Protein AF-0000000084998860 (afdb_homodimer)

InterPro domains:
  IPR021734 Protein of unknown function DUF3303 [PF11746] (2-97)

pLDDT: mean 96.37, std 2.91, range [79.62, 98.88]

Radius of gyration: 17.63 Å; Cα contacts (8 Å, |Δi|>4): 343; chains: 2; bounding box: 34×49×41 Å

Organism: Prochlorococcus marinus (strain NATL2A) (NCBI:txid59920)

Structure (mmCIF, N/CA/C/O backbone):
data_AF-0000000084998860-model_v1
#
loop_
_entity.id
_entity.type
_entity.pdbx_description
1 polymer 'Protein family PM-2'
#
loop_
_atom_site.group_PDB
_atom_site.id
_atom_site.type_symbol
_atom_site.label_atom_id
_atom_site.label_alt_id
_atom_site.label_comp_id
_atom_site.label_asym_id
_atom_site.label_entity_id
_atom_site.label_seq_id
_atom_site.pdbx_PDB_ins_code
_atom_site.Cartn_x
_atom_site.Cartn_y
_atom_site.Cartn_z
_atom_site.occupancy
_atom_site.B_iso_or_equiv
_atom_site.auth_seq_id
_atom_site.auth_comp_id
_atom_site.auth_asym_id
_atom_site.auth_atom_id
_atom_site.pdbx_PDB_model_num
ATOM 1 N N . MET A 1 1 ? 17.75 3.678 -4.578 1 97.31 1 MET A N 1
ATOM 2 C CA . MET A 1 1 ? 16.656 3.201 -5.418 1 97.31 1 MET A CA 1
ATOM 3 C C . MET A 1 1 ? 15.398 4.039 -5.199 1 97.31 1 MET A C 1
ATOM 5 O O . MET A 1 1 ? 15.234 4.652 -4.145 1 97.31 1 MET A O 1
ATOM 9 N N . GLN A 1 2 ? 14.617 4.094 -6.234 1 98.38 2 GLN A N 1
ATOM 10 C CA . GLN A 1 2 ? 13.375 4.863 -6.246 1 98.38 2 GLN A CA 1
ATOM 11 C C . GLN A 1 2 ? 12.234 4.066 -5.617 1 98.38 2 GLN A C 1
ATOM 13 O O . GLN A 1 2 ? 12.109 2.861 -5.84 1 98.38 2 GLN A O 1
ATOM 18 N N . LEU A 1 3 ? 11.438 4.742 -4.727 1 98.88 3 LEU A N 1
ATOM 19 C CA . LEU A 1 3 ? 10.219 4.145 -4.195 1 98.88 3 LEU A CA 1
ATOM 20 C C . LEU A 1 3 ? 9.102 4.156 -5.238 1 98.88 3 LEU A C 1
ATOM 22 O O . LEU A 1 3 ? 8.914 5.152 -5.938 1 98.88 3 LEU A O 1
ATOM 26 N N . TYR A 1 4 ? 8.25 3.047 -5.324 1 98.88 4 TYR A N 1
ATOM 27 C CA . TYR A 1 4 ? 7.105 2.953 -6.227 1 98.88 4 TYR A CA 1
ATOM 28 C C . TYR A 1 4 ? 5.871 2.436 -5.492 1 98.88 4 TYR A C 1
ATOM 30 O O . TYR A 1 4 ? 5.984 1.593 -4.598 1 98.88 4 TYR A O 1
ATOM 38 N N . ILE A 1 5 ? 4.762 2.982 -5.871 1 98.88 5 ILE A N 1
ATOM 39 C CA . ILE A 1 5 ? 3.479 2.316 -5.668 1 98.88 5 ILE A CA 1
ATOM 40 C C . ILE A 1 5 ? 3.105 1.522 -6.918 1 98.88 5 ILE A C 1
ATOM 42 O O . ILE A 1 5 ? 2.957 2.092 -8 1 98.88 5 ILE A O 1
ATOM 46 N N . VAL A 1 6 ? 2.988 0.259 -6.77 1 98.62 6 VAL A N 1
ATOM 47 C CA . VAL A 1 6 ? 2.58 -0.602 -7.879 1 98.62 6 VAL A CA 1
ATOM 48 C C . VAL A 1 6 ? 1.164 -1.12 -7.633 1 98.62 6 VAL A C 1
ATOM 50 O O . VAL A 1 6 ? 0.902 -1.777 -6.625 1 98.62 6 VAL A O 1
ATOM 53 N N . THR A 1 7 ? 0.29 -0.814 -8.555 1 98.5 7 THR A N 1
ATOM 54 C CA . THR A 1 7 ? -1.06 -1.366 -8.523 1 98.5 7 THR A CA 1
ATOM 55 C C . THR A 1 7 ? -1.275 -2.34 -9.672 1 98.5 7 THR A C 1
ATOM 57 O O . THR A 1 7 ? -0.688 -2.18 -10.75 1 98.5 7 THR A O 1
ATOM 60 N N . TRP A 1 8 ? -2.07 -3.277 -9.398 1 98.38 8 TRP A N 1
ATOM 61 C CA . TRP A 1 8 ? -2.352 -4.266 -10.43 1 98.38 8 TRP A CA 1
ATOM 62 C C . TRP A 1 8 ? -3.822 -4.668 -10.414 1 98.38 8 TRP A C 1
ATOM 64 O O . TRP A 1 8 ? -4.512 -4.484 -9.414 1 98.38 8 TRP A O 1
ATOM 74 N N . LYS A 1 9 ? -4.254 -5.219 -11.539 1 98.25 9 LYS A N 1
ATOM 75 C CA . LYS A 1 9 ? -5.637 -5.664 -11.703 1 98.25 9 LYS A CA 1
ATOM 76 C C . LYS A 1 9 ? -5.734 -6.809 -12.703 1 98.25 9 LYS A C 1
ATOM 78 O O . LYS A 1 9 ? -5.078 -6.785 -13.75 1 98.25 9 LYS A O 1
ATOM 83 N N . PHE A 1 10 ? -6.586 -7.762 -12.352 1 97.88 10 PHE A N 1
ATOM 84 C CA . PHE A 1 10 ? -6.988 -8.766 -13.328 1 97.88 10 PHE A CA 1
ATOM 85 C C . PHE A 1 10 ? -8.055 -8.211 -14.266 1 97.88 10 PHE A C 1
ATOM 87 O O . PHE A 1 10 ? -8.93 -7.461 -13.844 1 97.88 10 PHE A O 1
ATOM 94 N N . GLU A 1 11 ? -7.98 -8.641 -15.461 1 94.25 11 GLU A N 1
ATOM 95 C CA . GLU A 1 11 ? -8.969 -8.203 -16.438 1 94.25 11 GLU A CA 1
ATOM 96 C C . GLU A 1 11 ? -10.328 -8.844 -16.172 1 94.25 11 GLU A C 1
ATOM 98 O O . GLU A 1 11 ? -11.367 -8.273 -16.516 1 94.25 11 GLU A O 1
ATOM 103 N N . SER A 1 12 ? -10.297 -10.07 -15.633 1 94.44 12 SER A N 1
ATOM 104 C CA . SER A 1 12 ? -11.523 -10.781 -15.305 1 94.44 12 SER A CA 1
ATOM 105 C C . SER A 1 12 ? -11.328 -11.711 -14.109 1 94.44 12 SER A C 1
ATOM 107 O O . SER A 1 12 ? -10.188 -12 -13.727 1 94.44 12 SER A O 1
ATOM 109 N N . SER A 1 13 ? -12.5 -12.141 -13.531 1 95.12 13 SER A N 1
ATOM 110 C CA . SER A 1 13 ? -12.422 -13.117 -12.453 1 95.12 13 SER A CA 1
ATOM 111 C C . SER A 1 13 ? -11.883 -14.453 -12.961 1 95.12 13 SER A C 1
ATOM 113 O O . SER A 1 13 ? -11.234 -15.188 -12.211 1 95.12 13 SER A O 1
ATOM 115 N N . GLU A 1 14 ? -12.133 -14.781 -14.188 1 95.5 14 GLU A N 1
ATOM 116 C CA . GLU A 1 14 ? -11.594 -15.992 -14.797 1 95.5 14 GLU A CA 1
ATOM 117 C C . GLU A 1 14 ? -10.07 -15.953 -14.844 1 95.5 14 GLU A C 1
ATOM 119 O O . GLU A 1 14 ? -9.406 -16.953 -14.555 1 95.5 14 GLU A O 1
ATOM 124 N N . ASP A 1 15 ? -9.477 -14.812 -15.195 1 95.75 15 ASP A N 1
ATOM 125 C CA . ASP A 1 15 ? -8.031 -14.641 -15.211 1 95.75 15 ASP A CA 1
ATOM 126 C C . ASP A 1 15 ? -7.441 -14.844 -13.812 1 95.75 15 ASP A C 1
ATOM 128 O O . ASP A 1 15 ? -6.406 -15.492 -13.656 1 95.75 15 ASP A O 1
ATOM 132 N N . GLN A 1 16 ? -8.141 -14.273 -12.805 1 96.12 16 GLN A N 1
ATOM 133 C CA . GLN A 1 16 ? -7.699 -14.422 -11.422 1 96.12 16 GLN A CA 1
ATOM 134 C C . GLN A 1 16 ? -7.699 -15.891 -11.008 1 96.12 16 GLN A C 1
ATOM 136 O O . GLN A 1 16 ? -6.734 -16.375 -10.414 1 96.12 16 GLN A O 1
ATOM 141 N N . ASN A 1 17 ? -8.758 -16.594 -11.383 1 96 17 ASN A N 1
ATOM 142 C CA . ASN A 1 17 ? -8.859 -18 -11.047 1 96 17 ASN A CA 1
ATOM 143 C C . ASN A 1 17 ? -7.793 -18.828 -11.75 1 96 17 ASN A C 1
ATOM 145 O O . ASN A 1 17 ? -7.211 -19.734 -11.156 1 96 17 ASN A O 1
ATOM 149 N N . TYR A 1 18 ? -7.609 -18.5 -12.914 1 95.75 18 TYR A N 1
ATOM 150 C CA . TYR A 1 18 ? -6.637 -19.219 -13.734 1 95.75 18 TYR A CA 1
ATOM 151 C C . TYR A 1 18 ? -5.227 -19.047 -13.18 1 95.75 18 TYR A C 1
ATOM 153 O O . TYR A 1 18 ? -4.402 -19.969 -13.273 1 95.75 18 TYR A O 1
ATOM 161 N N . SER A 1 19 ? -4.879 -17.953 -12.602 1 96.69 19 SER A N 1
ATOM 162 C CA . SER A 1 19 ? -3.549 -17.609 -12.109 1 96.69 19 SER A CA 1
ATOM 163 C C . SER A 1 19 ? -3.291 -18.234 -10.742 1 96.69 19 SER A C 1
ATOM 165 O O . SER A 1 19 ? -2.148 -18.281 -10.273 1 96.69 19 SER A O 1
ATOM 167 N N . SER A 1 20 ? -4.32 -18.719 -10.055 1 97.12 20 SER A N 1
ATOM 168 C CA . SER A 1 20 ? -4.289 -19.062 -8.633 1 97.12 20 SER A CA 1
ATOM 169 C C . SER A 1 20 ? -3.203 -20.094 -8.336 1 97.12 20 SER A C 1
ATOM 171 O O . SER A 1 20 ? -2.414 -19.922 -7.402 1 97.12 20 SER A O 1
ATOM 173 N N . GLU A 1 21 ? -3.141 -21.172 -9.086 1 96.38 21 GLU A N 1
ATOM 174 C CA . GLU A 1 21 ? -2.158 -22.219 -8.852 1 96.38 21 GLU A CA 1
ATOM 175 C C . GLU A 1 21 ? -0.737 -21.703 -9.062 1 96.38 21 GLU A C 1
ATOM 177 O O . GLU A 1 21 ? 0.164 -22.016 -8.281 1 96.38 21 GLU A O 1
ATOM 182 N N . ALA A 1 22 ? -0.535 -20.984 -10.125 1 96.31 22 ALA A N 1
ATOM 183 C CA . ALA A 1 22 ? 0.775 -20.406 -10.406 1 96.31 22 ALA A CA 1
ATOM 184 C C . ALA A 1 22 ? 1.213 -19.453 -9.289 1 96.31 22 ALA A C 1
ATOM 186 O O . ALA A 1 22 ? 2.395 -19.406 -8.938 1 96.31 22 ALA A O 1
ATOM 187 N N . PHE A 1 23 ? 0.272 -18.688 -8.758 1 97.44 23 PHE A N 1
ATOM 188 C CA . PHE A 1 23 ? 0.572 -17.766 -7.676 1 97.44 23 PHE A CA 1
ATOM 189 C C . PHE A 1 23 ? 1.001 -18.516 -6.422 1 97.44 23 PHE A C 1
ATOM 191 O O . PHE A 1 23 ? 1.995 -18.156 -5.789 1 97.44 23 PHE A O 1
ATOM 198 N N . VAL A 1 24 ? 0.265 -19.562 -6.066 1 97.62 24 VAL A N 1
ATOM 199 C CA . VAL A 1 24 ? 0.603 -20.375 -4.898 1 97.62 24 VAL A CA 1
ATOM 200 C C . VAL A 1 24 ? 1.997 -20.969 -5.066 1 97.62 24 VAL A C 1
ATOM 202 O O . VAL A 1 24 ? 2.824 -20.906 -4.156 1 97.62 24 VAL A O 1
ATOM 205 N N . ASP A 1 25 ? 2.307 -21.531 -6.254 1 96.56 25 ASP A N 1
ATOM 206 C CA . ASP A 1 25 ? 3.621 -22.094 -6.547 1 96.56 25 ASP A CA 1
ATOM 207 C C . ASP A 1 25 ? 4.715 -21.031 -6.414 1 96.56 25 ASP A C 1
ATOM 209 O O . ASP A 1 25 ? 5.785 -21.297 -5.867 1 96.56 25 ASP A O 1
ATOM 213 N N . TYR A 1 26 ? 4.477 -19.844 -6.938 1 96.25 26 TYR A N 1
ATOM 214 C CA . TYR A 1 26 ? 5.406 -18.719 -6.875 1 96.25 26 TYR A CA 1
ATOM 215 C C . TYR A 1 26 ? 5.734 -18.375 -5.43 1 96.25 26 TYR A C 1
ATOM 217 O O . TYR A 1 26 ? 6.906 -18.25 -5.066 1 96.25 26 TYR A O 1
ATOM 225 N N . VAL A 1 27 ? 4.711 -18.234 -4.582 1 96.88 27 VAL A N 1
ATOM 226 C CA . VAL A 1 27 ? 4.898 -17.859 -3.186 1 96.88 27 VAL A CA 1
ATOM 227 C C . VAL A 1 27 ? 5.621 -18.969 -2.432 1 96.88 27 VAL A C 1
ATOM 229 O O . VAL A 1 27 ? 6.586 -18.703 -1.706 1 96.88 27 VAL A O 1
ATOM 232 N N . GLU A 1 28 ? 5.289 -20.156 -2.654 1 95.81 28 GLU A N 1
ATOM 233 C CA . GLU A 1 28 ? 5.824 -21.281 -1.897 1 95.81 28 GLU A CA 1
ATOM 234 C C . GLU A 1 28 ? 7.238 -21.625 -2.35 1 95.81 28 GLU A C 1
ATOM 236 O O . GLU A 1 28 ? 8 -22.234 -1.604 1 95.81 28 GLU A O 1
ATOM 241 N N . SER A 1 29 ? 7.578 -21.25 -3.52 1 95.31 29 SER A N 1
ATOM 242 C CA . SER A 1 29 ? 8.93 -21.484 -4.023 1 95.31 29 SER A CA 1
ATOM 243 C C . SER A 1 29 ? 9.891 -20.406 -3.551 1 95.31 29 SER A C 1
ATOM 245 O O . SER A 1 29 ? 11.055 -20.391 -3.949 1 95.31 29 SER A O 1
ATOM 247 N N . GLY A 1 30 ? 9.391 -19.406 -2.711 1 94.56 30 GLY A N 1
ATOM 248 C CA . GLY A 1 30 ? 10.242 -18.391 -2.131 1 94.56 30 GLY A CA 1
ATOM 249 C C . GLY A 1 30 ? 10.258 -17.094 -2.928 1 94.56 30 GLY A C 1
ATOM 250 O O . GLY A 1 30 ? 11.156 -16.266 -2.762 1 94.56 30 GLY A O 1
ATOM 251 N N . LYS A 1 31 ? 9.312 -16.938 -3.893 1 94.12 31 LYS A N 1
ATOM 252 C CA . LYS A 1 31 ? 9.172 -15.727 -4.695 1 94.12 31 LYS A CA 1
ATOM 253 C C . LYS A 1 31 ? 10.469 -15.414 -5.449 1 94.12 31 LYS A C 1
ATOM 255 O O . LYS A 1 31 ? 10.969 -14.297 -5.391 1 94.12 31 LYS A O 1
ATOM 260 N N . SER A 1 32 ? 10.961 -16.344 -6.066 1 90.19 32 SER A N 1
ATOM 261 C CA . SER A 1 32 ? 12.273 -16.281 -6.691 1 90.19 32 SER A CA 1
ATOM 262 C C . SER A 1 32 ? 12.359 -15.148 -7.703 1 90.19 32 SER A C 1
ATOM 264 O O . SER A 1 32 ? 13.422 -14.547 -7.887 1 90.19 32 SER A O 1
ATOM 266 N N . GLU A 1 33 ? 11.266 -14.789 -8.352 1 86.12 33 GLU A N 1
ATOM 267 C CA . GLU A 1 33 ? 11.219 -13.719 -9.344 1 86.12 33 GLU A CA 1
ATOM 268 C C . GLU A 1 33 ? 11.562 -12.375 -8.719 1 86.12 33 GLU A C 1
ATOM 270 O O . GLU A 1 33 ? 11.977 -11.445 -9.414 1 86.12 33 GLU A O 1
ATOM 275 N N . ASP A 1 34 ? 11.375 -12.25 -7.391 1 90.56 34 ASP A N 1
ATOM 276 C CA . ASP A 1 34 ? 11.625 -11 -6.684 1 90.56 34 ASP A CA 1
ATOM 277 C C . ASP A 1 34 ? 13.094 -10.867 -6.301 1 90.56 34 ASP A C 1
ATOM 279 O O . ASP A 1 34 ? 13.547 -9.797 -5.902 1 90.56 34 ASP A O 1
ATOM 283 N N . LEU A 1 35 ? 13.742 -12.055 -6.422 1 93.69 35 LEU A N 1
ATOM 284 C CA . LEU A 1 35 ? 15.148 -12.047 -6.023 1 93.69 35 LEU A CA 1
ATOM 285 C C . LEU A 1 35 ? 16.031 -11.539 -7.156 1 93.69 35 LEU A C 1
ATOM 287 O O . LEU A 1 35 ? 16.766 -12.312 -7.777 1 93.69 35 LEU A O 1
ATOM 291 N N . ILE A 1 36 ? 15.977 -10.305 -7.5 1 95.62 36 ILE A N 1
ATOM 292 C CA . ILE A 1 36 ? 16.734 -9.656 -8.57 1 95.62 36 ILE A CA 1
ATOM 293 C C . ILE A 1 36 ? 17.391 -8.391 -8.031 1 95.62 36 ILE A C 1
ATOM 295 O O . ILE A 1 36 ? 16.812 -7.668 -7.223 1 95.62 36 ILE A O 1
ATOM 299 N N . ASP A 1 37 ? 18.594 -8.172 -8.492 1 97.44 37 ASP A N 1
ATOM 300 C CA . ASP A 1 37 ? 19.297 -6.961 -8.102 1 97.44 37 ASP A CA 1
ATOM 301 C C . ASP A 1 37 ? 18.531 -5.711 -8.531 1 97.44 37 ASP A C 1
ATOM 303 O O . ASP A 1 37 ? 18.016 -5.648 -9.641 1 97.44 37 ASP A O 1
ATOM 307 N N . GLY A 1 38 ? 18.453 -4.801 -7.543 1 98.12 38 GLY A N 1
ATOM 308 C CA . GLY A 1 38 ? 17.812 -3.537 -7.871 1 98.12 38 GLY A CA 1
ATOM 309 C C . GLY A 1 38 ? 16.328 -3.523 -7.551 1 98.12 38 GLY A C 1
ATOM 310 O O . GLY A 1 38 ? 15.609 -2.602 -7.945 1 98.12 38 GLY A O 1
ATOM 311 N N . TYR A 1 39 ? 15.844 -4.508 -6.855 1 98.44 39 TYR A N 1
ATOM 312 C CA . TYR A 1 39 ? 14.438 -4.574 -6.457 1 98.44 39 TYR A CA 1
ATOM 313 C C . TYR A 1 39 ? 14.305 -5 -5 1 98.44 39 TYR A C 1
ATOM 315 O O . TYR A 1 39 ? 15.023 -5.883 -4.535 1 98.44 39 TYR A O 1
ATOM 323 N N . GLU A 1 40 ? 13.422 -4.375 -4.258 1 98.25 40 GLU A N 1
ATOM 324 C CA . GLU A 1 40 ? 13.094 -4.703 -2.873 1 98.25 40 GLU A CA 1
ATOM 325 C C . GLU A 1 40 ? 11.609 -4.469 -2.592 1 98.25 40 GLU A C 1
ATOM 327 O O . GLU A 1 40 ? 11.125 -3.336 -2.68 1 98.25 40 GLU A O 1
ATOM 332 N N . ARG A 1 41 ? 10.891 -5.508 -2.277 1 98.19 41 ARG A N 1
ATOM 333 C CA . ARG A 1 41 ? 9.492 -5.348 -1.881 1 98.19 41 ARG A CA 1
ATOM 334 C C . ARG A 1 41 ? 9.383 -4.957 -0.412 1 98.19 41 ARG A C 1
ATOM 336 O O . ARG A 1 41 ? 9.977 -5.598 0.455 1 98.19 41 ARG A O 1
ATOM 343 N N . ILE A 1 42 ? 8.641 -3.988 -0.136 1 98.25 42 ILE A N 1
ATOM 344 C CA . ILE A 1 42 ? 8.43 -3.508 1.226 1 98.25 42 ILE A CA 1
ATOM 345 C C . ILE A 1 42 ? 7.133 -4.094 1.785 1 98.25 42 ILE A C 1
ATOM 347 O O . ILE A 1 42 ? 7.113 -4.609 2.904 1 98.25 42 ILE A O 1
ATOM 351 N N . THR A 1 43 ? 6.051 -4.051 1.017 1 98.44 43 THR A N 1
ATOM 352 C CA . THR A 1 43 ? 4.754 -4.582 1.422 1 98.44 43 THR A CA 1
ATOM 353 C C . THR A 1 43 ? 3.945 -5.027 0.206 1 98.44 43 THR A C 1
ATOM 355 O O . THR A 1 43 ? 4.223 -4.602 -0.918 1 98.44 43 THR A O 1
ATOM 358 N N . TRP A 1 44 ? 3.154 -5.996 0.426 1 98.56 44 TRP A N 1
ATOM 359 C CA . TRP A 1 44 ? 2.221 -6.496 -0.579 1 98.56 44 TRP A CA 1
ATOM 360 C C . TRP A 1 44 ? 0.853 -6.77 0.038 1 98.56 44 TRP A C 1
ATOM 362 O O . TRP A 1 44 ? 0.717 -7.645 0.898 1 98.56 44 TRP A O 1
ATOM 372 N N . ALA A 1 45 ? -0.17 -5.996 -0.406 1 98.88 45 ALA A N 1
ATOM 373 C CA . ALA A 1 45 ? -1.542 -6.164 0.067 1 98.88 45 ALA A CA 1
ATOM 374 C C . ALA A 1 45 ? -2.469 -6.578 -1.071 1 98.88 45 ALA A C 1
ATOM 376 O O . ALA A 1 45 ? -2.414 -6.012 -2.164 1 98.88 45 ALA A O 1
ATOM 377 N N . HIS A 1 46 ? -3.352 -7.555 -0.873 1 98.81 46 HIS A N 1
ATOM 378 C CA . HIS A 1 46 ? -4.23 -8.141 -1.879 1 98.81 46 HIS A CA 1
ATOM 379 C C . HIS A 1 46 ? -5.691 -7.812 -1.597 1 98.81 46 HIS A C 1
ATOM 381 O O . HIS A 1 46 ? -6.129 -7.848 -0.444 1 98.81 46 HIS A O 1
ATOM 387 N N . THR A 1 47 ? -6.398 -7.555 -2.619 1 98.62 47 THR A N 1
ATOM 388 C CA . THR A 1 47 ? -7.848 -7.391 -2.566 1 98.62 47 THR A CA 1
ATOM 389 C C . THR A 1 47 ? -8.531 -8.32 -3.561 1 98.62 47 THR A C 1
ATOM 391 O O . THR A 1 47 ? -9.039 -7.871 -4.59 1 98.62 47 THR A O 1
ATOM 394 N N . PRO A 1 48 ? -8.656 -9.562 -3.205 1 97.06 48 PRO A N 1
ATOM 395 C CA . PRO A 1 48 ? -9.18 -10.547 -4.156 1 97.06 48 PRO A CA 1
ATOM 396 C C . PRO A 1 48 ? -10.633 -10.289 -4.539 1 97.06 48 PRO A C 1
ATOM 398 O O . PRO A 1 48 ? -11.086 -10.727 -5.598 1 97.06 48 PRO A O 1
ATOM 401 N N . GLN A 1 49 ? -11.383 -9.594 -3.771 1 96.06 49 GLN A N 1
ATOM 402 C CA . GLN A 1 49 ? -12.797 -9.328 -4.031 1 96.06 49 GLN A CA 1
ATOM 403 C C . GLN A 1 49 ? -12.977 -8.508 -5.305 1 96.06 49 GLN A C 1
ATOM 405 O O . GLN A 1 49 ? -14.055 -8.508 -5.902 1 96.06 49 GLN A O 1
ATOM 410 N N . ASP A 1 50 ? -11.922 -7.809 -5.746 1 97.31 50 ASP A N 1
ATOM 411 C CA . ASP A 1 50 ? -12.031 -7.07 -7 1 97.31 50 ASP A CA 1
ATOM 412 C C . ASP A 1 50 ? -10.836 -7.352 -7.91 1 97.31 50 ASP A C 1
ATOM 4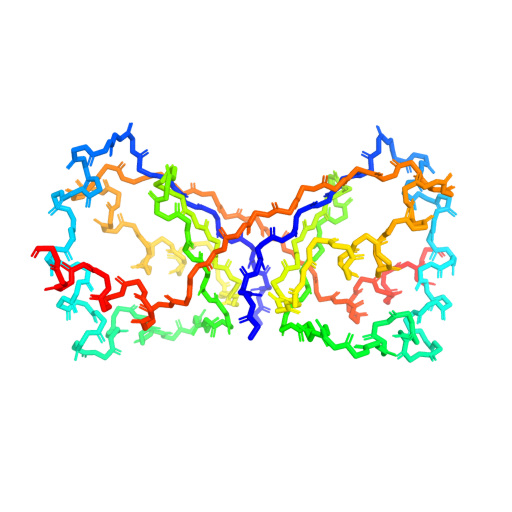14 O O . ASP A 1 50 ? -10.586 -6.609 -8.859 1 97.31 50 ASP A O 1
ATOM 418 N N . GLY A 1 51 ? -10.094 -8.328 -7.547 1 97.5 51 GLY A N 1
ATOM 419 C CA . GLY A 1 51 ? -8.992 -8.766 -8.391 1 97.5 51 GLY A CA 1
ATOM 420 C C . GLY A 1 51 ? -7.863 -7.758 -8.469 1 97.5 51 GLY A C 1
ATOM 421 O O . GLY A 1 51 ? -7.234 -7.605 -9.516 1 97.5 51 GLY A O 1
ATOM 422 N N . THR A 1 52 ? -7.668 -7.004 -7.391 1 98.25 52 THR A N 1
ATOM 423 C CA . THR A 1 52 ? -6.645 -5.965 -7.41 1 98.25 52 THR A CA 1
ATOM 424 C C . THR A 1 52 ? -5.68 -6.133 -6.238 1 98.25 52 THR A C 1
ATOM 426 O O . THR A 1 52 ? -5.797 -7.086 -5.465 1 98.25 52 THR A O 1
ATOM 429 N N . GLY A 1 53 ? -4.703 -5.242 -6.09 1 98.56 53 GLY A N 1
ATOM 430 C CA . GLY A 1 53 ? -3.768 -5.145 -4.98 1 98.56 53 GLY A CA 1
ATOM 431 C C . GLY A 1 53 ? -2.756 -4.027 -5.152 1 98.56 53 GLY A C 1
ATOM 432 O O . GLY A 1 53 ? -2.777 -3.311 -6.156 1 98.56 53 GLY A O 1
ATOM 433 N N . VAL A 1 54 ? -1.972 -3.914 -4.16 1 98.88 54 VAL A N 1
ATOM 434 C CA . VAL A 1 54 ? -0.95 -2.871 -4.152 1 98.88 54 VAL A CA 1
ATOM 435 C C . VAL A 1 54 ? 0.364 -3.439 -3.621 1 98.88 54 VAL A C 1
ATOM 437 O O . VAL A 1 54 ? 0.368 -4.219 -2.666 1 98.88 54 VAL A O 1
ATOM 440 N N . ILE A 1 55 ? 1.436 -3.084 -4.238 1 98.69 55 ILE A N 1
ATOM 441 C CA . ILE A 1 55 ? 2.803 -3.33 -3.795 1 98.69 55 ILE A CA 1
ATOM 442 C C . ILE A 1 55 ? 3.523 -2 -3.584 1 98.69 55 ILE A C 1
ATOM 444 O O . ILE A 1 55 ? 3.42 -1.091 -4.41 1 98.69 55 ILE A O 1
ATOM 448 N N . ILE A 1 56 ? 4.121 -1.864 -2.463 1 98.88 56 ILE A N 1
ATOM 449 C CA . ILE A 1 56 ? 5.109 -0.812 -2.264 1 98.88 56 ILE A CA 1
ATOM 450 C C . ILE A 1 56 ? 6.516 -1.401 -2.355 1 98.88 56 ILE A C 1
ATOM 452 O O . ILE A 1 56 ? 6.828 -2.387 -1.683 1 98.88 56 ILE A O 1
ATOM 456 N N . CYS A 1 57 ? 7.332 -0.821 -3.195 1 98.75 57 CYS A N 1
ATOM 457 C CA . CYS A 1 57 ? 8.656 -1.397 -3.416 1 98.75 57 CYS A CA 1
ATOM 458 C C . CYS A 1 57 ? 9.664 -0.322 -3.811 1 98.75 57 CYS A C 1
ATOM 460 O O . CYS A 1 57 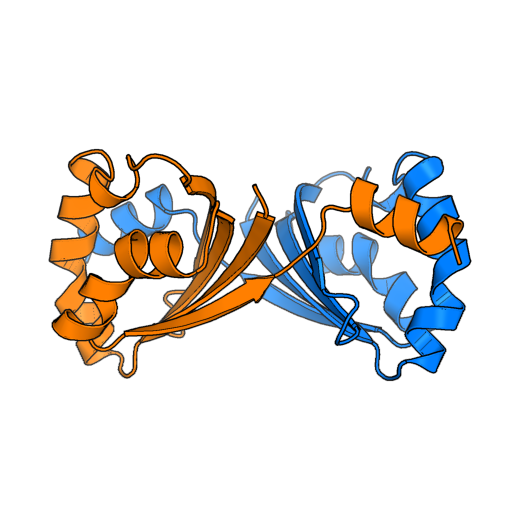? 9.281 0.822 -4.07 1 98.75 57 CYS A O 1
ATOM 462 N N . ARG A 1 58 ? 10.875 -0.751 -3.736 1 98.75 58 ARG A N 1
ATOM 463 C CA . ARG A 1 58 ? 11.953 0.036 -4.328 1 98.75 58 ARG A CA 1
ATOM 464 C C . ARG A 1 58 ? 12.5 -0.641 -5.582 1 98.75 58 ARG A C 1
ATOM 466 O O . ARG A 1 58 ? 12.609 -1.867 -5.633 1 98.75 58 ARG A O 1
ATOM 473 N N . ALA A 1 59 ? 12.789 0.156 -6.594 1 98.69 59 ALA A N 1
ATOM 474 C CA . ALA A 1 59 ? 13.383 -0.347 -7.828 1 98.69 59 ALA A CA 1
ATOM 475 C C . ALA A 1 59 ? 14.383 0.653 -8.406 1 98.69 59 ALA A C 1
ATOM 477 O O . ALA A 1 59 ? 14.195 1.866 -8.281 1 98.69 59 ALA A O 1
ATOM 478 N N . SER A 1 60 ? 15.391 0.121 -9.062 1 98.5 60 SER A N 1
ATOM 479 C CA . SER A 1 60 ? 16.438 0.96 -9.648 1 98.5 60 SER A CA 1
ATOM 480 C C . SER A 1 60 ? 15.977 1.584 -10.961 1 98.5 60 SER A C 1
ATOM 482 O O . SER A 1 60 ? 16.594 2.527 -11.453 1 98.5 60 SER A O 1
ATOM 484 N N . SER A 1 61 ? 14.93 0.973 -11.57 1 97.25 61 SER A N 1
ATOM 485 C CA . SER A 1 61 ? 14.406 1.462 -12.836 1 97.25 61 SER A CA 1
ATOM 486 C C . SER A 1 61 ? 13.07 0.806 -13.18 1 97.25 61 SER A C 1
ATOM 488 O O . SER A 1 61 ? 12.695 -0.198 -12.57 1 97.25 61 SER A O 1
ATOM 490 N N . ALA A 1 62 ? 12.406 1.378 -14.18 1 95.38 62 ALA A N 1
ATOM 491 C CA . ALA A 1 62 ? 11.172 0.789 -14.695 1 95.38 62 ALA A CA 1
ATOM 492 C C . ALA A 1 62 ? 11.438 -0.572 -15.328 1 95.38 62 ALA A C 1
ATOM 494 O O . ALA A 1 62 ? 10.586 -1.464 -15.281 1 95.38 62 ALA A O 1
ATOM 495 N N . SER A 1 63 ? 12.617 -0.667 -15.906 1 96.38 63 SER A N 1
ATOM 496 C CA . SER A 1 63 ? 12.969 -1.934 -16.547 1 96.38 63 SER A CA 1
ATOM 497 C C . SER A 1 63 ? 13.023 -3.068 -15.531 1 96.38 63 SER A C 1
ATOM 499 O O . SER A 1 63 ? 12.633 -4.199 -15.828 1 96.38 63 SER A O 1
ATOM 501 N N . ILE A 1 64 ? 13.5 -2.783 -14.305 1 97.56 64 ILE A N 1
ATOM 502 C CA . ILE A 1 64 ? 13.578 -3.779 -13.242 1 97.56 64 ILE A CA 1
ATOM 503 C C . ILE A 1 64 ? 12.172 -4.184 -12.812 1 97.56 64 ILE A C 1
ATOM 505 O O . ILE A 1 64 ? 11.898 -5.363 -12.578 1 97.56 64 ILE A O 1
ATOM 509 N N . LEU A 1 65 ? 11.203 -3.252 -12.789 1 97.31 65 LEU A N 1
ATOM 510 C CA . LEU A 1 65 ? 9.82 -3.557 -12.445 1 97.31 65 LEU A CA 1
ATOM 511 C C . LEU A 1 65 ? 9.188 -4.461 -13.5 1 97.31 65 LEU A C 1
ATOM 513 O O . LEU A 1 65 ? 8.469 -5.41 -13.164 1 97.31 65 LEU A O 1
ATOM 517 N N . PHE A 1 66 ? 9.477 -4.141 -14.75 1 95.56 66 PHE A N 1
ATOM 518 C CA . PHE A 1 66 ? 8.945 -4.973 -15.82 1 95.56 66 PHE A CA 1
ATOM 519 C C . PHE A 1 66 ? 9.492 -6.391 -15.727 1 95.56 66 PHE A C 1
ATOM 521 O O . PHE A 1 66 ? 8.773 -7.359 -15.992 1 95.56 66 PHE A O 1
ATOM 528 N N . LYS A 1 67 ? 10.727 -6.523 -15.375 1 95.5 67 LYS A N 1
ATOM 529 C CA . LYS A 1 67 ? 11.336 -7.84 -15.219 1 95.5 67 LYS A CA 1
ATOM 530 C C . LYS A 1 67 ? 10.664 -8.625 -14.094 1 95.5 67 LYS A C 1
ATOM 532 O O . LYS A 1 67 ? 10.484 -9.836 -14.195 1 95.5 67 LYS A O 1
ATOM 537 N N . VAL A 1 68 ? 10.336 -7.934 -13.062 1 95.88 68 VAL A N 1
ATOM 538 C CA . VAL A 1 68 ? 9.758 -8.578 -11.891 1 95.88 68 VAL A CA 1
ATOM 539 C C . VAL A 1 68 ? 8.297 -8.938 -12.156 1 95.88 68 VAL A C 1
ATOM 541 O O . VAL A 1 68 ? 7.863 -10.055 -11.867 1 95.88 68 VAL A O 1
ATOM 544 N N . PHE A 1 69 ? 7.469 -8.031 -12.805 1 95.44 69 PHE A N 1
ATOM 545 C CA . PHE A 1 69 ? 6.016 -8.18 -12.836 1 95.44 69 PHE A CA 1
ATOM 546 C C . PHE A 1 69 ? 5.539 -8.547 -14.234 1 95.44 69 PHE A C 1
ATOM 548 O O . PHE A 1 69 ? 4.418 -9.031 -14.406 1 95.44 69 PHE A O 1
ATOM 555 N N . GLY A 1 70 ? 6.34 -8.352 -15.289 1 93 70 GLY A N 1
ATOM 556 C CA . GLY A 1 70 ? 5.91 -8.391 -16.672 1 93 70 GLY A CA 1
ATOM 557 C C . GLY A 1 70 ? 5.344 -9.734 -17.094 1 93 70 GLY A C 1
ATOM 558 O O . GLY A 1 70 ? 4.355 -9.797 -17.828 1 93 70 GLY A O 1
ATOM 559 N N . SER A 1 71 ? 5.863 -10.789 -16.641 1 92.62 71 SER A N 1
ATOM 560 C CA . SER A 1 71 ? 5.453 -12.125 -17.078 1 92.62 71 SER A CA 1
ATOM 561 C C . SER A 1 71 ? 4.016 -12.422 -16.672 1 92.62 71 SER A C 1
ATOM 563 O O . SER A 1 71 ? 3.322 -13.195 -17.328 1 92.62 71 SER A O 1
ATOM 565 N N . TRP A 1 72 ? 3.557 -11.852 -15.586 1 94.5 72 TRP A N 1
ATOM 566 C CA . TRP A 1 72 ? 2.195 -12.07 -15.109 1 94.5 72 TRP A CA 1
ATOM 567 C C . TRP A 1 72 ? 1.179 -11.422 -16.047 1 94.5 72 TRP A C 1
ATOM 569 O O . TRP A 1 72 ? 0.036 -11.875 -16.141 1 94.5 72 TRP A O 1
ATOM 579 N N . ARG A 1 73 ? 1.584 -10.352 -16.75 1 91.81 73 ARG A N 1
ATOM 580 C CA . ARG A 1 73 ? 0.72 -9.719 -17.734 1 91.81 73 ARG A CA 1
ATOM 581 C C . ARG A 1 73 ? 0.464 -10.656 -18.906 1 91.81 73 ARG A C 1
ATOM 583 O O . ARG A 1 73 ? -0.686 -10.867 -19.297 1 91.81 73 ARG A O 1
ATOM 590 N N . ASP A 1 74 ? 1.532 -11.211 -19.422 1 90.38 74 ASP A N 1
ATOM 591 C CA . ASP A 1 74 ? 1.467 -12.055 -20.594 1 90.38 74 ASP A CA 1
ATOM 592 C C . ASP A 1 74 ? 0.69 -13.344 -20.312 1 90.38 74 ASP A C 1
ATOM 594 O O . ASP A 1 74 ? -0.071 -13.812 -21.156 1 90.38 74 ASP A O 1
ATOM 598 N N . LYS A 1 75 ? 0.773 -13.859 -19.188 1 92.94 75 LYS A N 1
ATOM 599 C CA . LYS A 1 75 ? 0.265 -15.188 -18.875 1 92.94 75 LYS A CA 1
ATOM 600 C C . LYS A 1 75 ? -1.14 -15.117 -18.297 1 92.94 75 LYS A C 1
ATOM 602 O O . LYS A 1 75 ? -1.955 -16.016 -18.5 1 92.94 75 LYS A O 1
ATOM 607 N N . PHE A 1 76 ? -1.443 -14.039 -17.578 1 95.19 76 PHE A N 1
ATOM 608 C CA . PHE A 1 76 ? -2.641 -14.125 -16.75 1 95.19 76 PHE A CA 1
ATOM 609 C C . PHE A 1 76 ? -3.529 -12.906 -16.969 1 95.19 76 PHE A C 1
ATOM 611 O O . PHE A 1 76 ? -4.473 -12.68 -16.203 1 95.19 76 PHE A O 1
ATOM 618 N N . GLY A 1 77 ? -3.258 -12.094 -17.844 1 92.19 77 GLY A N 1
ATOM 619 C CA . GLY A 1 77 ? -4.125 -10.969 -18.156 1 92.19 77 GLY A CA 1
ATOM 620 C C . GLY A 1 77 ? -4.145 -9.914 -17.062 1 92.19 77 GLY A C 1
ATOM 621 O O . GLY A 1 77 ? -5.203 -9.383 -16.734 1 92.19 77 GLY A O 1
ATOM 622 N N . MET A 1 78 ? -3.047 -9.672 -16.469 1 95.69 78 MET A N 1
ATOM 623 C CA . MET A 1 78 ? -2.922 -8.648 -15.438 1 95.69 78 MET A CA 1
ATOM 624 C C . MET A 1 78 ? -2.412 -7.336 -16.031 1 95.69 78 MET A C 1
ATOM 626 O O . MET A 1 78 ? -1.577 -7.34 -16.938 1 95.69 78 MET A O 1
ATOM 630 N N . THR A 1 79 ? -2.93 -6.258 -15.562 1 96.44 79 THR A N 1
ATOM 631 C CA . THR A 1 79 ? -2.389 -4.941 -15.875 1 96.44 79 THR A CA 1
ATOM 632 C C . THR A 1 79 ? -1.7 -4.332 -14.656 1 96.44 79 THR A C 1
ATOM 634 O O . THR A 1 79 ? -2.09 -4.598 -13.523 1 96.44 79 THR A O 1
ATOM 637 N N . TRP A 1 80 ? -0.702 -3.568 -14.969 1 96.19 80 TRP A N 1
ATOM 638 C CA . TRP A 1 80 ? 0.112 -2.955 -13.922 1 96.19 80 TRP A CA 1
ATOM 639 C C . TRP A 1 80 ? 0.212 -1.447 -14.125 1 96.19 80 TRP A C 1
ATOM 641 O O . TRP A 1 80 ? 0.269 -0.969 -15.266 1 96.19 80 TRP A O 1
ATOM 651 N N . GLU A 1 81 ? 0.225 -0.7 -13.039 1 97.12 81 GLU A N 1
ATOM 652 C CA . GLU A 1 81 ? 0.612 0.707 -12.992 1 97.12 81 GLU A CA 1
ATOM 653 C C . GLU A 1 81 ? 1.729 0.935 -11.977 1 97.12 81 GLU A C 1
ATOM 655 O O . GLU A 1 81 ? 1.626 0.506 -10.828 1 97.12 81 GLU A O 1
ATOM 660 N N . TYR A 1 82 ? 2.846 1.471 -12.438 1 97.88 82 TYR A N 1
ATOM 661 C CA . TYR A 1 82 ? 3.982 1.832 -11.602 1 97.88 82 TYR A CA 1
ATOM 662 C C . TYR A 1 82 ? 4.016 3.334 -11.344 1 97.88 82 TYR A C 1
ATOM 664 O O . TYR A 1 82 ? 4.223 4.125 -12.266 1 97.88 82 TYR A O 1
ATOM 672 N N . LYS A 1 83 ? 3.893 3.793 -10.211 1 98.31 83 LYS A N 1
ATOM 673 C CA . LYS A 1 83 ? 3.891 5.219 -9.906 1 98.31 83 LYS A CA 1
ATOM 674 C C . LYS A 1 83 ? 5.035 5.582 -8.969 1 98.31 83 LYS A C 1
ATOM 676 O O . LYS A 1 83 ? 5.102 5.09 -7.84 1 98.31 83 LYS A O 1
ATOM 681 N N . PRO A 1 84 ? 6.004 6.402 -9.414 1 98.62 84 PRO A N 1
ATOM 682 C CA . PRO A 1 84 ? 7.02 6.883 -8.477 1 98.62 84 PRO A CA 1
ATOM 683 C C . PRO A 1 84 ? 6.422 7.582 -7.262 1 98.62 84 PRO A C 1
ATOM 685 O O . PRO A 1 84 ? 5.434 8.312 -7.391 1 98.62 84 PRO A O 1
ATOM 688 N N . ALA A 1 85 ? 7.012 7.301 -6.117 1 98.81 85 ALA A N 1
ATOM 689 C CA . ALA A 1 85 ? 6.5 7.824 -4.852 1 98.81 85 ALA A CA 1
ATOM 690 C C . ALA A 1 85 ? 7.641 8.297 -3.953 1 98.81 85 ALA A C 1
ATOM 692 O O . ALA A 1 85 ? 8.812 8.102 -4.273 1 98.81 85 ALA A O 1
ATOM 693 N N . LEU A 1 86 ? 7.289 8.977 -2.885 1 98.81 86 LEU A N 1
ATOM 694 C CA . LEU A 1 86 ? 8.227 9.438 -1.867 1 98.81 86 LEU A CA 1
ATOM 695 C C . LEU A 1 86 ? 7.891 8.836 -0.507 1 98.81 86 LEU A C 1
ATOM 697 O O . LEU A 1 86 ? 6.715 8.617 -0.192 1 98.81 86 LEU A O 1
ATOM 701 N N . THR A 1 87 ? 8.953 8.586 0.24 1 98.62 87 THR A N 1
ATOM 702 C CA . THR A 1 87 ? 8.727 8.32 1.658 1 98.62 87 THR A CA 1
ATOM 703 C C . THR A 1 87 ? 8.227 9.578 2.367 1 98.62 87 THR A C 1
ATOM 705 O O . THR A 1 87 ? 8.336 10.68 1.833 1 98.62 87 THR A O 1
ATOM 708 N N . THR A 1 88 ? 7.746 9.359 3.508 1 98.19 88 THR A N 1
ATOM 709 C CA . THR A 1 88 ? 7.293 10.492 4.301 1 98.19 88 THR A CA 1
ATOM 710 C C . THR A 1 88 ? 8.453 11.445 4.594 1 98.19 88 THR A C 1
ATOM 712 O O . THR A 1 88 ? 8.297 12.664 4.508 1 98.19 88 THR A O 1
ATOM 715 N N . GLU A 1 89 ? 9.617 10.898 4.938 1 97.38 89 GLU A N 1
ATOM 716 C CA . GLU A 1 89 ? 10.789 11.719 5.215 1 97.38 89 GLU A CA 1
ATOM 717 C C . GLU A 1 89 ? 11.195 12.531 3.986 1 97.38 89 GLU A C 1
ATOM 719 O O . GLU A 1 89 ? 11.508 13.727 4.098 1 97.38 89 GLU A O 1
ATOM 724 N N . GLU A 1 90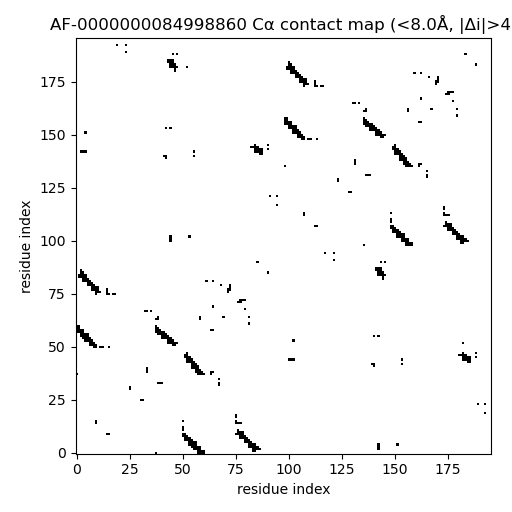 ? 11.234 11.906 2.857 1 97.88 90 GLU A N 1
ATOM 725 C CA . GLU A 1 90 ? 11.562 12.602 1.616 1 97.88 90 GLU A CA 1
ATOM 726 C C . GLU A 1 90 ? 10.547 13.695 1.311 1 97.88 90 GLU A C 1
ATOM 728 O O . GLU A 1 90 ? 10.922 14.781 0.865 1 97.88 90 GLU A O 1
ATOM 733 N N . PHE A 1 91 ? 9.305 13.391 1.493 1 98.44 91 PHE A N 1
ATOM 734 C CA . PHE A 1 91 ? 8.242 14.352 1.192 1 98.44 91 PHE A CA 1
ATOM 735 C C . PHE A 1 91 ? 8.352 15.57 2.094 1 98.44 91 PHE A C 1
ATOM 737 O O . PHE A 1 91 ? 8.258 16.703 1.622 1 98.44 91 PHE A O 1
ATOM 744 N N . VAL A 1 92 ? 8.594 15.367 3.363 1 98.12 92 VAL A N 1
ATOM 745 C CA . VAL A 1 92 ? 8.75 16.469 4.316 1 98.12 92 VAL A CA 1
ATOM 746 C C . VAL A 1 92 ? 9.93 17.328 3.906 1 98.12 92 VAL A C 1
ATOM 748 O O . VAL A 1 92 ? 9.844 18.562 3.941 1 98.12 92 VAL A O 1
ATOM 751 N N . ARG A 1 93 ? 11.016 16.703 3.572 1 97.75 93 ARG A N 1
ATOM 752 C CA . ARG A 1 93 ? 12.188 17.453 3.115 1 97.75 93 ARG A CA 1
ATOM 753 C C . ARG A 1 93 ? 11.836 18.344 1.932 1 97.75 93 ARG A C 1
ATOM 755 O O . ARG A 1 93 ? 12.258 19.5 1.874 1 97.75 93 ARG A O 1
ATOM 762 N N . LEU A 1 94 ? 11.07 17.844 1.003 1 96.62 94 LEU A N 1
ATOM 763 C CA . LEU A 1 94 ? 10.672 18.594 -0.185 1 96.62 94 LEU A CA 1
ATOM 764 C C . LEU A 1 94 ? 9.805 19.781 0.191 1 96.62 94 LEU A C 1
ATOM 766 O O . LEU A 1 94 ? 9.945 20.859 -0.389 1 96.62 94 LEU A O 1
ATOM 770 N N . ILE A 1 95 ? 8.875 19.625 1.082 1 96.88 95 ILE A N 1
ATOM 771 C CA . ILE A 1 95 ? 8 20.703 1.534 1 96.88 95 ILE A CA 1
ATOM 772 C C . ILE A 1 95 ? 8.828 21.812 2.166 1 96.88 95 ILE A C 1
ATOM 774 O O . ILE A 1 95 ? 8.57 23 1.941 1 96.88 95 ILE A O 1
ATOM 778 N N . LYS A 1 96 ? 9.82 21.453 2.867 1 96.69 96 LYS A N 1
ATOM 779 C CA . LYS A 1 96 ? 10.625 22.422 3.605 1 96.69 96 LYS A CA 1
ATOM 780 C C . LYS A 1 96 ? 11.578 23.172 2.674 1 96.69 96 LYS A C 1
ATOM 782 O O . LYS A 1 96 ? 12.062 24.25 3.01 1 96.69 96 LYS A O 1
ATOM 787 N N . GLU A 1 97 ? 11.875 22.578 1.625 1 92.75 97 GLU A N 1
ATOM 788 C CA . GLU A 1 97 ? 12.766 23.203 0.647 1 92.75 97 GLU A CA 1
ATOM 789 C C . GLU A 1 97 ? 12.023 24.234 -0.203 1 92.75 97 GLU A C 1
ATOM 791 O O . GLU A 1 97 ? 12.641 25.062 -0.862 1 92.75 97 GLU A O 1
ATOM 796 N N . LYS A 1 98 ? 10.781 24.219 -0.264 1 79.62 98 LYS A N 1
ATOM 797 C CA . LYS A 1 98 ? 10.008 25.188 -1.034 1 79.62 98 LYS A CA 1
ATOM 798 C C . LYS A 1 98 ? 9.953 26.531 -0.323 1 79.62 98 LYS A C 1
ATOM 800 O O . LYS A 1 98 ? 9.992 26.594 0.908 1 79.62 98 LYS A O 1
ATOM 805 N N . MET B 1 1 ? -6.082 -7.836 14.062 1 97.31 1 MET B N 1
ATOM 806 C CA . MET B 1 1 ? -6.543 -6.645 13.359 1 97.31 1 MET B CA 1
ATOM 807 C C . MET B 1 1 ? -6.574 -6.883 11.852 1 97.31 1 MET B C 1
ATOM 809 O O . MET B 1 1 ? -5.844 -7.73 11.336 1 97.31 1 MET B O 1
ATOM 813 N N . GLN B 1 2 ? -7.492 -6.176 11.234 1 98.38 2 GLN B N 1
ATOM 814 C CA . GLN B 1 2 ? -7.707 -6.273 9.789 1 98.38 2 GLN B CA 1
ATOM 815 C C . GLN B 1 2 ? -6.703 -5.414 9.023 1 98.38 2 GLN B C 1
ATOM 817 O O . GLN B 1 2 ? -6.391 -4.297 9.438 1 98.38 2 GLN B O 1
ATOM 822 N N . LEU B 1 3 ? -6.09 -6.023 7.945 1 98.88 3 LEU B N 1
ATOM 823 C CA . LEU B 1 3 ? -5.246 -5.25 7.039 1 98.88 3 LEU B CA 1
ATOM 824 C C . LEU B 1 3 ? -6.094 -4.371 6.125 1 98.88 3 LEU B C 1
ATOM 826 O O . LEU B 1 3 ? -7.125 -4.812 5.613 1 98.88 3 LEU B O 1
ATOM 830 N N . TYR B 1 4 ? -5.648 -3.066 5.805 1 98.88 4 TYR B N 1
ATOM 831 C CA . TYR B 1 4 ? -6.324 -2.146 4.895 1 98.88 4 TYR B CA 1
ATOM 832 C C . TYR B 1 4 ? -5.332 -1.517 3.922 1 98.88 4 TYR B C 1
ATOM 834 O O . TYR B 1 4 ? -4.184 -1.25 4.281 1 98.88 4 TYR B O 1
ATOM 842 N N . ILE B 1 5 ? -5.789 -1.345 2.754 1 98.88 5 ILE B N 1
ATOM 843 C CA . ILE B 1 5 ? -5.211 -0.358 1.849 1 98.88 5 ILE B CA 1
ATOM 844 C C . ILE B 1 5 ? -5.984 0.956 1.956 1 98.88 5 ILE B C 1
ATOM 846 O O . ILE B 1 5 ? -7.188 0.999 1.688 1 98.88 5 ILE B O 1
ATOM 850 N N . VAL B 1 6 ? -5.328 1.966 2.34 1 98.62 6 VAL B N 1
ATOM 851 C CA . VAL B 1 6 ? -5.934 3.289 2.432 1 98.62 6 VAL B CA 1
ATOM 852 C C . VAL B 1 6 ? -5.367 4.195 1.34 1 98.62 6 VAL B C 1
ATOM 854 O O . VAL B 1 6 ? -4.156 4.41 1.271 1 98.62 6 VAL B O 1
ATOM 857 N N . THR B 1 7 ? -6.258 4.688 0.494 1 98.5 7 THR B N 1
ATOM 858 C CA . THR B 1 7 ? -5.871 5.676 -0.507 1 98.5 7 THR B CA 1
ATOM 859 C C . THR B 1 7 ? -6.488 7.035 -0.188 1 98.5 7 THR B C 1
ATOM 861 O O . THR B 1 7 ? -7.582 7.113 0.378 1 98.5 7 THR B O 1
ATOM 864 N N . TRP B 1 8 ? -5.758 8.023 -0.495 1 98.38 8 TRP B N 1
ATOM 865 C CA . TRP B 1 8 ? -6.258 9.375 -0.238 1 98.38 8 TRP B CA 1
ATOM 866 C C . TRP B 1 8 ? -5.938 10.305 -1.403 1 98.38 8 TRP B C 1
ATOM 868 O O . TRP B 1 8 ? -5.039 10.023 -2.201 1 98.38 8 TRP B O 1
ATOM 878 N N . LYS B 1 9 ? -6.672 11.391 -1.49 1 98.25 9 LYS B N 1
ATOM 879 C CA . LYS B 1 9 ? -6.504 12.391 -2.543 1 98.25 9 LYS B CA 1
ATOM 880 C C . LYS B 1 9 ? -6.934 13.773 -2.062 1 98.25 9 LYS B C 1
ATOM 882 O O . LYS B 1 9 ? -7.945 13.906 -1.371 1 98.25 9 LYS B O 1
ATOM 887 N N . PHE B 1 10 ? -6.129 14.75 -2.449 1 97.88 10 PHE B N 1
ATOM 888 C CA . PHE B 1 10 ? -6.566 16.125 -2.301 1 97.88 10 PHE B CA 1
ATOM 889 C C . PHE B 1 10 ? -7.547 16.516 -3.404 1 97.88 10 PHE B C 1
ATOM 891 O O . PHE B 1 10 ? -7.387 16.094 -4.551 1 97.88 10 PHE B O 1
ATOM 898 N N . GLU B 1 11 ? -8.461 17.344 -3.051 1 94.19 11 GLU B N 1
ATOM 899 C CA . GLU B 1 11 ? -9.43 17.797 -4.039 1 94.19 11 GLU B CA 1
ATOM 900 C C . GLU B 1 11 ? -8.805 18.781 -5.02 1 94.19 11 GLU B C 1
ATOM 902 O O . GLU B 1 11 ? -9.25 18.891 -6.164 1 94.19 11 GLU B O 1
ATOM 907 N N . SER B 1 12 ? -7.832 19.531 -4.543 1 94.44 12 SER B N 1
ATOM 908 C CA . SER B 1 12 ? -7.129 20.484 -5.387 1 94.44 12 SER B CA 1
ATOM 909 C C . SER B 1 12 ? -5.684 20.656 -4.941 1 94.44 12 SER B C 1
ATOM 911 O O . SER B 1 12 ? -5.316 20.266 -3.83 1 94.44 12 SER B O 1
ATOM 913 N N . SER B 1 13 ? -4.859 21.266 -5.895 1 95.19 13 SER B N 1
ATOM 914 C CA . SER B 1 13 ? -3.488 21.578 -5.523 1 95.19 13 SER B CA 1
ATOM 915 C C . SER B 1 13 ? -3.445 22.641 -4.43 1 95.19 13 SER B C 1
ATOM 917 O O . SER B 1 13 ? -2.525 22.672 -3.609 1 95.19 13 SER B O 1
ATOM 919 N N . GLU B 1 14 ? -4.418 23.531 -4.398 1 95.5 14 GLU B N 1
ATOM 920 C CA . GLU B 1 14 ? -4.523 24.547 -3.35 1 95.5 14 GLU B CA 1
ATOM 921 C C . GLU B 1 14 ? -4.719 23.891 -1.98 1 95.5 14 GLU B C 1
ATOM 923 O O . GLU B 1 14 ? -4.102 24.312 -0.998 1 95.5 14 GLU B O 1
ATOM 928 N N . ASP B 1 15 ? -5.535 22.844 -1.899 1 95.75 15 ASP B N 1
ATOM 929 C CA . ASP B 1 15 ? -5.75 22.109 -0.657 1 95.75 15 ASP B CA 1
ATOM 930 C C . ASP B 1 15 ? -4.457 21.453 -0.178 1 95.75 15 ASP B C 1
ATOM 932 O O . ASP B 1 15 ? -4.145 21.484 1.013 1 95.75 15 ASP B O 1
ATOM 936 N N . GLN B 1 16 ? -3.748 20.859 -1.13 1 96.12 16 GLN B N 1
ATOM 937 C CA . GLN B 1 16 ? -2.473 20.234 -0.806 1 96.12 16 GLN B CA 1
ATOM 938 C C . GLN B 1 16 ? -1.485 21.25 -0.243 1 96.12 16 GLN B C 1
ATOM 940 O O . GLN B 1 16 ? -0.84 21 0.777 1 96.12 16 GLN B O 1
ATOM 945 N N . ASN B 1 17 ? -1.415 22.406 -0.876 1 96 17 ASN B N 1
ATOM 946 C CA . ASN B 1 17 ? -0.511 23.453 -0.422 1 96 17 ASN B CA 1
ATOM 947 C C . ASN B 1 17 ? -0.905 23.984 0.957 1 96 17 ASN B C 1
ATOM 949 O O . ASN B 1 17 ? -0.042 24.234 1.801 1 96 17 ASN B O 1
ATOM 953 N N . TYR B 1 18 ? -2.146 24.125 1.107 1 95.81 18 TYR B N 1
ATOM 954 C CA . TYR B 1 18 ? -2.68 24.641 2.361 1 95.81 18 TYR B CA 1
ATOM 955 C C . TYR B 1 18 ? -2.375 23.688 3.518 1 95.81 18 TYR B C 1
ATOM 957 O O . TYR B 1 18 ? -2.156 24.141 4.648 1 95.81 18 TYR B O 1
ATOM 965 N N . SER B 1 19 ? -2.32 22.422 3.309 1 96.69 19 SER B N 1
ATOM 966 C CA . SER B 1 19 ? -2.137 21.391 4.328 1 96.69 19 SER B CA 1
ATOM 967 C C . SER B 1 19 ? -0.665 21.219 4.684 1 96.69 19 SER B C 1
ATOM 969 O O . SER B 1 19 ? -0.332 20.594 5.691 1 96.69 19 SER B O 1
ATOM 971 N N . SER B 1 20 ? 0.255 21.766 3.9 1 97.12 20 SER B N 1
ATOM 972 C CA . SER B 1 20 ? 1.676 21.438 3.934 1 97.12 20 SER B CA 1
ATOM 973 C C . SER B 1 20 ? 2.271 21.688 5.312 1 97.12 20 SER B C 1
ATOM 975 O O . SER B 1 20 ? 2.965 20.844 5.867 1 97.12 20 SER B O 1
ATOM 977 N N . GLU B 1 21 ? 2.039 22.859 5.875 1 96.38 21 GLU B N 1
ATOM 978 C CA . GLU B 1 21 ? 2.6 23.203 7.176 1 96.38 21 GLU B CA 1
ATOM 979 C C . GLU B 1 21 ? 2.061 22.281 8.273 1 96.38 21 GLU B C 1
ATOM 981 O O . GLU B 1 21 ? 2.811 21.844 9.141 1 96.38 21 GLU B O 1
ATOM 986 N N . ALA B 1 22 ? 0.772 22.047 8.25 1 96.25 22 ALA B N 1
ATOM 987 C CA . ALA B 1 22 ? 0.151 21.156 9.227 1 96.25 22 ALA B CA 1
ATOM 988 C C . ALA B 1 22 ? 0.731 19.75 9.125 1 96.25 22 ALA B C 1
ATOM 990 O O . ALA B 1 22 ? 0.924 19.078 10.141 1 96.25 22 ALA B O 1
ATOM 991 N N . PHE B 1 23 ? 0.983 19.281 7.914 1 97.38 23 PHE B N 1
ATOM 992 C CA . PHE B 1 23 ? 1.551 17.969 7.699 1 97.38 23 PHE B CA 1
ATOM 993 C C . PHE B 1 23 ? 2.959 17.875 8.281 1 97.38 23 PHE B C 1
ATOM 995 O O . PHE B 1 23 ? 3.293 16.922 8.969 1 97.38 23 PHE B O 1
ATOM 1002 N N . VAL B 1 24 ? 3.795 18.891 8.008 1 97.56 24 VAL B N 1
ATOM 1003 C CA . VAL B 1 24 ? 5.156 18.922 8.531 1 97.56 24 VAL B CA 1
ATOM 1004 C C . VAL B 1 24 ? 5.125 18.891 10.055 1 97.56 24 VAL B C 1
ATOM 1006 O O . VAL B 1 24 ? 5.844 18.125 10.688 1 97.56 24 VAL B O 1
ATOM 1009 N N . ASP B 1 25 ? 4.246 19.703 10.68 1 96.44 25 ASP B N 1
ATOM 1010 C CA . ASP B 1 25 ? 4.094 19.75 12.133 1 96.44 25 ASP B CA 1
ATOM 1011 C C . ASP B 1 25 ? 3.676 18.375 12.672 1 96.44 25 ASP B C 1
ATOM 1013 O O . ASP B 1 25 ? 4.191 17.922 13.695 1 96.44 25 ASP B O 1
ATOM 1017 N N . TYR B 1 26 ? 2.729 17.719 12.023 1 96.06 26 TYR B N 1
ATOM 1018 C CA . TYR B 1 26 ? 2.236 16.391 12.391 1 96.06 26 TYR B CA 1
ATOM 1019 C C . TYR B 1 26 ? 3.367 15.375 12.398 1 96.06 26 TYR B C 1
ATOM 1021 O O . TYR B 1 26 ? 3.541 14.633 13.367 1 96.06 26 TYR B O 1
ATOM 1029 N N . VAL B 1 27 ? 4.176 15.352 11.336 1 96.75 27 VAL B N 1
ATOM 1030 C CA . VAL B 1 27 ? 5.258 14.383 11.211 1 96.75 27 VAL B CA 1
ATOM 1031 C C . VAL B 1 27 ? 6.34 14.672 12.242 1 96.75 27 VAL B C 1
ATOM 1033 O O . VAL B 1 27 ? 6.805 13.758 12.938 1 96.75 27 VAL B O 1
ATOM 1036 N N . GLU B 1 28 ? 6.672 15.867 12.453 1 95.62 28 GLU B N 1
ATOM 1037 C CA . GLU B 1 28 ? 7.781 16.25 13.328 1 95.62 28 GLU B CA 1
ATOM 1038 C C . GLU B 1 28 ? 7.387 16.125 14.797 1 95.62 28 GLU B C 1
ATOM 1040 O O . GLU B 1 28 ? 8.25 16.016 15.672 1 95.62 28 GLU B O 1
ATOM 1045 N N . SER B 1 29 ? 6.125 16.188 15.07 1 95.06 29 SER B N 1
ATOM 1046 C CA . SER B 1 29 ? 5.648 16.031 16.438 1 95.06 29 SER B CA 1
ATOM 1047 C C . SER B 1 29 ? 5.535 14.555 16.828 1 95.06 29 SER B C 1
ATOM 1049 O O . SER B 1 29 ? 5.066 14.227 17.906 1 95.06 29 SER B O 1
ATOM 1051 N N . GLY B 1 30 ? 5.93 13.602 15.883 1 94.12 30 GLY B N 1
ATOM 1052 C CA . GLY B 1 30 ? 5.953 12.18 16.188 1 94.12 30 GLY B CA 1
ATOM 1053 C C . GLY B 1 30 ? 4.699 11.453 15.734 1 94.12 30 GLY B C 1
ATOM 1054 O O . GLY B 1 30 ? 4.438 10.328 16.172 1 94.12 30 GLY B O 1
ATOM 1055 N N . LYS B 1 31 ? 3.832 12.102 14.906 1 93.81 31 LYS B N 1
ATOM 1056 C CA . LYS B 1 31 ? 2.617 11.508 14.359 1 93.81 31 LYS B CA 1
ATOM 1057 C C . LYS B 1 31 ? 1.692 11.023 15.469 1 93.81 31 LYS B C 1
ATOM 1059 O O . LYS B 1 31 ? 1.234 9.875 15.445 1 93.81 31 LYS B O 1
ATOM 1064 N N . SER B 1 32 ? 1.483 11.82 16.375 1 89.38 32 SER B N 1
ATOM 1065 C CA . SER B 1 32 ? 0.779 11.477 17.594 1 89.38 32 SER B CA 1
ATOM 1066 C C . SER B 1 32 ? -0.618 10.938 17.297 1 89.38 32 SER B C 1
ATOM 1068 O O . SER B 1 32 ? -1.126 10.078 18.031 1 89.38 32 SER B O 1
ATOM 1070 N N . GLU B 1 33 ? -1.253 11.375 16.234 1 84.94 33 GLU B N 1
ATOM 1071 C CA . GLU B 1 33 ? -2.59 10.938 15.844 1 84.94 33 GLU B CA 1
ATOM 1072 C C . GLU B 1 33 ? -2.609 9.445 15.523 1 84.94 33 GLU B C 1
ATOM 1074 O O . GLU B 1 33 ? -3.664 8.805 15.578 1 84.94 33 GLU B O 1
ATOM 1079 N N . ASP B 1 34 ? -1.444 8.891 15.195 1 89.94 34 ASP B N 1
ATOM 1080 C CA . ASP B 1 34 ? -1.347 7.477 14.836 1 89.94 34 ASP B CA 1
ATOM 1081 C C . ASP B 1 34 ? -1.204 6.602 16.078 1 89.94 34 ASP B C 1
ATOM 1083 O O . ASP B 1 34 ? -1.342 5.379 16 1 89.94 34 ASP B O 1
ATOM 1087 N N . LEU B 1 35 ? -0.868 7.336 17.156 1 93.31 35 LEU B N 1
ATOM 1088 C CA . LEU B 1 35 ? -0.654 6.582 18.391 1 93.31 35 LEU B CA 1
ATOM 1089 C C . LEU B 1 35 ? -1.98 6.281 19.078 1 93.31 35 LEU B C 1
ATOM 1091 O O . LEU B 1 35 ? -2.295 6.871 20.109 1 93.31 35 LEU B O 1
ATOM 1095 N N . ILE B 1 36 ? -2.793 5.453 18.562 1 95.38 36 ILE B N 1
ATOM 1096 C CA . ILE B 1 36 ? -4.105 5.059 19.062 1 95.38 36 ILE B CA 1
ATOM 1097 C C . ILE B 1 36 ? -4.211 3.535 19.094 1 95.38 36 ILE B C 1
ATOM 1099 O O . ILE B 1 36 ? -3.727 2.855 18.172 1 95.38 36 ILE B O 1
ATOM 1103 N N . ASP B 1 37 ? -4.832 3.059 20.125 1 97.44 37 ASP B N 1
ATOM 1104 C CA . ASP B 1 37 ? -5.047 1.618 20.234 1 97.44 37 ASP B CA 1
ATOM 1105 C C . ASP B 1 37 ? -5.879 1.1 19.062 1 97.44 37 ASP B C 1
ATOM 1107 O O . ASP B 1 37 ? -6.863 1.728 18.672 1 97.44 37 ASP B O 1
ATOM 1111 N N . GLY B 1 38 ? -5.355 -0.013 18.5 1 98.06 38 GLY B N 1
ATOM 1112 C CA . GLY B 1 38 ? -6.109 -0.632 17.422 1 98.06 38 GLY B CA 1
ATOM 1113 C C . GLY B 1 38 ? -5.684 -0.158 16.031 1 98.06 38 GLY B C 1
ATOM 1114 O O . GLY B 1 38 ? -6.355 -0.44 15.047 1 98.06 38 GLY B O 1
ATOM 1115 N N . TYR B 1 39 ? -4.59 0.554 15.945 1 98.38 39 TYR B N 1
ATOM 1116 C CA . TYR B 1 39 ? -4.07 1.029 14.672 1 98.38 39 TYR B CA 1
ATOM 1117 C C . TYR B 1 39 ? -2.562 0.825 14.586 1 98.38 39 TYR B C 1
ATOM 1119 O O . TYR B 1 39 ? -1.843 1.049 15.562 1 98.38 39 TYR B O 1
ATOM 1127 N N . GLU B 1 40 ? -2.094 0.38 13.453 1 98.25 40 GLU B N 1
ATOM 1128 C CA . GLU B 1 40 ? -0.674 0.213 13.156 1 98.25 40 GLU B CA 1
ATOM 1129 C C . GLU B 1 40 ? -0.38 0.519 11.688 1 98.25 40 GLU B C 1
ATOM 1131 O O . GLU B 1 40 ? -0.884 -0.163 10.797 1 98.25 40 GLU B O 1
ATOM 1136 N N . ARG B 1 41 ? 0.419 1.513 11.438 1 98.12 41 ARG B N 1
ATOM 1137 C CA . ARG B 1 41 ? 0.845 1.797 10.078 1 98.12 41 ARG B CA 1
ATOM 1138 C C . ARG B 1 41 ? 2.021 0.914 9.672 1 98.12 41 ARG B C 1
ATOM 1140 O O . ARG B 1 41 ? 3.018 0.83 10.398 1 98.12 41 ARG B O 1
ATOM 1147 N N . ILE B 1 42 ? 1.922 0.354 8.586 1 98.19 42 ILE B N 1
ATOM 1148 C CA . ILE B 1 42 ? 2.975 -0.51 8.062 1 98.19 42 ILE B CA 1
ATOM 1149 C C . ILE B 1 42 ? 3.842 0.274 7.082 1 98.19 42 ILE B C 1
ATOM 1151 O O . ILE B 1 42 ? 5.07 0.236 7.164 1 98.19 42 ILE B O 1
ATOM 1155 N N . THR B 1 43 ? 3.246 0.994 6.152 1 98.44 43 THR B N 1
ATOM 1156 C CA . THR B 1 43 ? 3.951 1.79 5.152 1 98.44 43 THR B CA 1
ATOM 1157 C C . THR B 1 43 ? 3.105 2.984 4.719 1 98.44 43 THR B C 1
ATOM 1159 O O . THR B 1 43 ? 1.885 2.982 4.887 1 98.44 43 THR B O 1
ATOM 1162 N N . TRP B 1 44 ? 3.775 4.016 4.391 1 98.56 44 TRP B N 1
ATOM 1163 C CA . TRP B 1 44 ? 3.154 5.215 3.842 1 98.56 44 TRP B CA 1
ATOM 1164 C C . TRP B 1 44 ? 3.953 5.75 2.656 1 98.56 44 TRP B C 1
ATOM 1166 O O . TRP B 1 44 ? 5.102 6.164 2.812 1 98.56 44 TRP B O 1
ATOM 1176 N N . ALA B 1 45 ? 3.324 5.727 1.462 1 98.88 45 ALA B N 1
ATOM 1177 C CA . ALA B 1 45 ? 3.943 6.23 0.239 1 98.88 45 ALA B CA 1
ATOM 1178 C C . ALA B 1 45 ? 3.172 7.422 -0.318 1 98.88 45 ALA B C 1
ATOM 1180 O O . ALA B 1 45 ? 1.94 7.391 -0.393 1 98.88 45 ALA B O 1
ATOM 1181 N N . HIS B 1 46 ? 3.852 8.5 -0.73 1 98.81 46 HIS B N 1
ATOM 1182 C CA . HIS B 1 46 ? 3.264 9.758 -1.183 1 98.81 46 HIS B CA 1
ATOM 1183 C C . HIS B 1 46 ? 3.518 9.977 -2.67 1 98.81 46 HIS B C 1
ATOM 1185 O O . HIS B 1 46 ? 4.617 9.719 -3.162 1 98.81 46 HIS B O 1
ATOM 1191 N N . THR B 1 47 ? 2.541 10.477 -3.33 1 98.56 47 THR B N 1
ATOM 1192 C CA .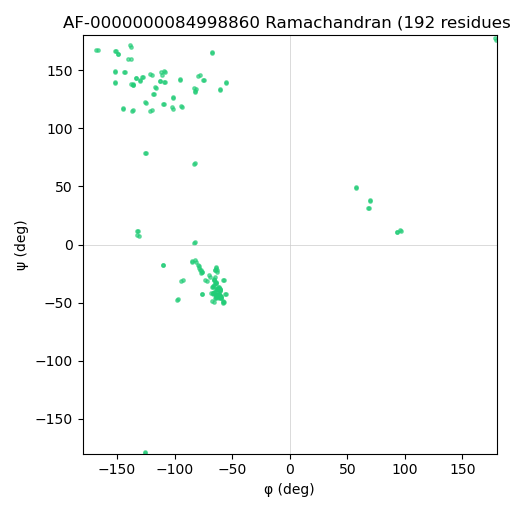 THR B 1 47 ? 2.654 10.922 -4.715 1 98.56 47 THR B CA 1
ATOM 1193 C C . THR B 1 47 ? 2.203 12.375 -4.855 1 98.56 47 THR B C 1
ATOM 1195 O O . THR B 1 47 ? 1.125 12.641 -5.391 1 98.56 47 THR B O 1
ATOM 1198 N N . PRO B 1 48 ? 3.062 13.297 -4.48 1 97.06 48 PRO B N 1
ATOM 1199 C CA . PRO B 1 48 ? 2.658 14.703 -4.453 1 97.06 48 PRO B CA 1
ATOM 1200 C C . PRO B 1 48 ? 2.338 15.25 -5.84 1 97.06 48 PRO B C 1
ATOM 1202 O O . PRO B 1 48 ? 1.601 16.234 -5.965 1 97.06 48 PRO B O 1
ATOM 1205 N N . GLN B 1 49 ? 2.822 14.672 -6.906 1 96.06 49 GLN B N 1
ATOM 1206 C CA . GLN B 1 49 ? 2.609 15.148 -8.266 1 96.06 49 GLN B CA 1
ATOM 1207 C C . GLN B 1 49 ? 1.133 15.086 -8.648 1 96.06 49 GLN B C 1
ATOM 1209 O O . GLN B 1 49 ? 0.693 15.781 -9.562 1 96.06 49 GLN B O 1
ATOM 1214 N N . ASP B 1 50 ? 0.335 14.281 -7.918 1 97.25 50 ASP B N 1
ATOM 1215 C CA . ASP B 1 50 ? -1.097 14.242 -8.203 1 97.25 50 ASP B CA 1
ATOM 1216 C C . ASP B 1 50 ? -1.914 14.352 -6.918 1 97.25 50 ASP B C 1
ATOM 1218 O O . ASP B 1 50 ? -3.105 14.039 -6.902 1 97.25 50 ASP B O 1
ATOM 1222 N N . GLY B 1 51 ? -1.243 14.695 -5.875 1 97.56 51 GLY B N 1
ATOM 1223 C CA . GLY B 1 51 ? -1.922 14.945 -4.613 1 97.56 51 GLY B CA 1
ATOM 1224 C C . GLY B 1 51 ? -2.518 13.688 -3.998 1 97.56 51 GLY B C 1
ATOM 1225 O O . GLY B 1 51 ? -3.584 13.742 -3.383 1 97.56 51 GLY B O 1
ATOM 1226 N N . THR B 1 52 ? -1.872 12.547 -4.242 1 98.25 52 THR B N 1
ATOM 1227 C CA . THR B 1 52 ? -2.414 11.281 -3.744 1 98.25 52 THR B CA 1
ATOM 1228 C C . THR B 1 52 ? -1.375 10.539 -2.912 1 98.25 52 THR B C 1
ATOM 1230 O O . THR B 1 52 ? -0.261 11.031 -2.717 1 98.25 52 THR B O 1
ATOM 1233 N N . GLY B 1 53 ? -1.717 9.359 -2.396 1 98.56 53 GLY B N 1
ATOM 1234 C CA . GLY B 1 53 ? -0.841 8.43 -1.7 1 98.56 53 GLY B CA 1
ATOM 1235 C C . GLY B 1 53 ? -1.555 7.18 -1.226 1 98.56 53 GLY B C 1
ATOM 1236 O O . GLY B 1 53 ? -2.762 7.027 -1.434 1 98.56 53 GLY B O 1
ATOM 1237 N N . VAL B 1 54 ? -0.752 6.34 -0.681 1 98.88 54 VAL B N 1
ATOM 1238 C CA . VAL B 1 54 ? -1.271 5.066 -0.189 1 98.88 54 VAL B CA 1
ATOM 1239 C C . VAL B 1 54 ? -0.672 4.762 1.183 1 98.88 54 VAL B C 1
ATOM 1241 O O . VAL B 1 54 ? 0.515 5 1.416 1 98.88 54 VAL B O 1
ATOM 1244 N N . ILE B 1 55 ? -1.507 4.297 2.076 1 98.69 55 ILE B N 1
ATOM 1245 C CA . ILE B 1 55 ? -1.123 3.742 3.369 1 98.69 55 ILE B CA 1
ATOM 1246 C C . ILE B 1 55 ? -1.542 2.277 3.449 1 98.69 55 ILE B C 1
ATOM 1248 O O . ILE B 1 55 ? -2.656 1.921 3.059 1 98.69 55 ILE B O 1
ATOM 1252 N N . ILE B 1 56 ? -0.638 1.444 3.826 1 98.88 56 ILE B N 1
ATOM 1253 C CA . ILE B 1 56 ? -0.981 0.098 4.27 1 98.88 56 ILE B CA 1
ATOM 1254 C C . ILE B 1 56 ? -0.952 0.033 5.797 1 98.88 56 ILE B C 1
ATOM 1256 O O . ILE B 1 56 ? 0.037 0.426 6.422 1 98.88 56 ILE B O 1
ATOM 1260 N N . CYS B 1 57 ? -2.031 -0.418 6.367 1 98.75 57 CYS B N 1
ATOM 1261 C CA . CYS B 1 57 ? -2.109 -0.407 7.82 1 98.75 57 CYS B CA 1
ATOM 1262 C C . CYS B 1 57 ? -3.004 -1.532 8.328 1 98.75 57 CYS B C 1
ATOM 1264 O O . CYS B 1 57 ? -3.686 -2.191 7.539 1 98.75 57 CYS B O 1
ATOM 1266 N N . ARG B 1 58 ? -2.879 -1.726 9.609 1 98.75 58 ARG B N 1
ATOM 1267 C CA . ARG B 1 58 ? -3.838 -2.566 10.32 1 98.75 58 ARG B CA 1
ATOM 1268 C C . ARG B 1 58 ? -4.738 -1.728 11.219 1 98.75 58 ARG B C 1
ATOM 1270 O O . ARG B 1 58 ? -4.289 -0.754 11.828 1 98.75 58 ARG B O 1
ATOM 1277 N N . ALA B 1 59 ? -6.004 -2.076 11.242 1 98.69 59 ALA B N 1
ATOM 1278 C CA . ALA B 1 59 ? -6.969 -1.405 12.102 1 98.69 59 ALA B CA 1
ATOM 1279 C C . ALA B 1 59 ? -7.992 -2.393 12.656 1 98.69 59 ALA B C 1
ATOM 1281 O O . ALA B 1 59 ? -8.367 -3.352 11.977 1 98.69 59 ALA B O 1
ATOM 1282 N N . SER B 1 60 ? -8.469 -2.113 13.859 1 98.44 60 SER B N 1
ATOM 1283 C CA . SER B 1 60 ? -9.438 -2.984 14.516 1 98.44 60 SER B CA 1
ATOM 1284 C C . SER B 1 60 ? -10.844 -2.768 13.953 1 98.44 60 SER B C 1
ATOM 1286 O O . SER B 1 60 ? -11.734 -3.594 14.164 1 98.44 60 SER B O 1
ATOM 1288 N N . SER B 1 61 ? -11.039 -1.588 13.344 1 97.25 61 SER B N 1
ATOM 1289 C CA . SER B 1 61 ? -12.344 -1.249 12.773 1 97.25 61 SER B CA 1
ATOM 1290 C C . SER B 1 61 ? -12.25 -0.024 11.867 1 97.25 61 SER B C 1
ATOM 1292 O O . SER B 1 61 ? -11.25 0.697 11.891 1 97.25 61 SER B O 1
ATOM 1294 N N . ALA B 1 62 ? -13.32 0.184 11.117 1 95.31 62 ALA B N 1
ATOM 1295 C CA . ALA B 1 62 ? -13.422 1.382 10.289 1 95.31 62 ALA B CA 1
ATOM 1296 C C . ALA B 1 62 ? -13.469 2.643 11.148 1 95.31 62 ALA B C 1
ATOM 1298 O O . ALA B 1 62 ? -12.984 3.697 10.742 1 95.31 62 ALA B O 1
ATOM 1299 N N . SER B 1 63 ? -14.078 2.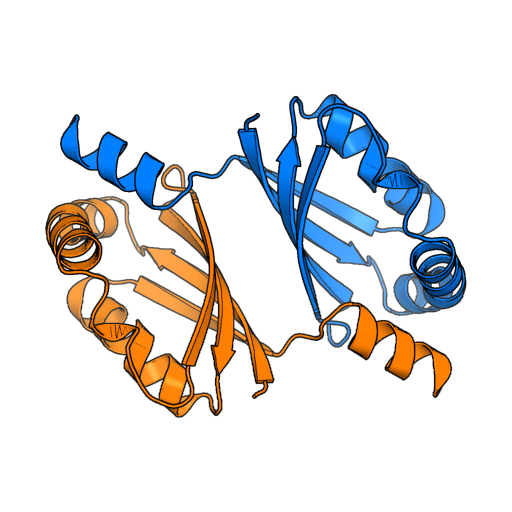494 12.297 1 96.31 63 SER B N 1
ATOM 1300 C CA . SER B 1 63 ? -14.172 3.641 13.195 1 96.31 63 SER B CA 1
ATOM 1301 C C . SER B 1 63 ? -12.789 4.125 13.625 1 96.31 63 SER B C 1
ATOM 1303 O O . SER B 1 63 ? -12.562 5.328 13.766 1 96.31 63 SER B O 1
ATOM 1305 N N . ILE B 1 64 ? -11.844 3.172 13.836 1 97.44 64 ILE B N 1
ATOM 1306 C CA . ILE B 1 64 ? -10.477 3.516 14.219 1 97.44 64 ILE B CA 1
ATOM 1307 C C . ILE B 1 64 ? -9.789 4.254 13.07 1 97.44 64 ILE B C 1
ATOM 1309 O O . ILE B 1 64 ? -9.07 5.23 13.297 1 97.44 64 ILE B O 1
ATOM 1313 N N . LEU B 1 65 ? -10.062 3.883 11.805 1 97.25 65 LEU B N 1
ATOM 1314 C CA . LEU B 1 65 ? -9.492 4.566 10.641 1 97.25 65 LEU B CA 1
ATOM 1315 C C . LEU B 1 65 ? -10.023 5.992 10.539 1 97.25 65 LEU B C 1
ATOM 1317 O O . LEU B 1 65 ? -9.266 6.922 10.258 1 97.25 65 LEU B O 1
ATOM 1321 N N . PHE B 1 66 ? -11.312 6.145 10.773 1 95.5 66 PHE B N 1
ATOM 1322 C CA . PHE B 1 66 ? -11.898 7.48 10.742 1 95.5 66 PHE B CA 1
ATOM 1323 C C . PHE B 1 66 ? -11.281 8.367 11.812 1 95.5 66 PHE B C 1
ATOM 1325 O O . PHE B 1 66 ? -11.047 9.555 11.586 1 95.5 66 PHE B O 1
ATOM 1332 N N . LYS B 1 67 ? -11.016 7.816 12.961 1 95.25 67 LYS B N 1
ATOM 1333 C CA . LYS B 1 67 ? -10.391 8.57 14.039 1 95.25 67 LYS B CA 1
ATOM 1334 C C . LYS B 1 67 ? -8.984 9.023 13.648 1 95.25 67 LYS B C 1
ATOM 1336 O O . LYS B 1 67 ? -8.562 10.125 14 1 95.25 67 LYS B O 1
ATOM 1341 N N . VAL B 1 68 ? -8.305 8.156 12.961 1 95.75 68 VAL B N 1
ATOM 1342 C CA . VAL B 1 68 ? -6.918 8.438 12.594 1 95.75 68 VAL B CA 1
ATOM 1343 C C . VAL B 1 68 ? -6.883 9.445 11.445 1 95.75 68 VAL B C 1
ATOM 1345 O O . VAL B 1 68 ? -6.121 10.414 11.484 1 95.75 68 VAL B O 1
ATOM 1348 N N . PHE B 1 69 ? -7.781 9.312 10.391 1 95.25 69 PHE B N 1
ATOM 1349 C CA . PHE B 1 69 ? -7.609 10.047 9.141 1 95.25 69 PHE B CA 1
ATOM 1350 C C . PHE B 1 69 ? -8.68 11.125 9 1 95.25 69 PHE B C 1
ATOM 1352 O O . PHE B 1 69 ? -8.539 12.047 8.195 1 95.25 69 PHE B O 1
ATOM 1359 N N . GLY B 1 70 ? -9.789 11.07 9.75 1 92.69 70 GLY B N 1
ATOM 1360 C CA . GLY B 1 70 ? -10.992 11.852 9.516 1 92.69 70 GLY B CA 1
ATOM 1361 C C . GLY B 1 70 ? -10.758 13.344 9.594 1 92.69 70 GLY B C 1
ATOM 1362 O O . GLY B 1 70 ? -11.312 14.109 8.805 1 92.69 70 GLY B O 1
ATOM 1363 N N . SER B 1 71 ? -9.961 13.805 10.469 1 92.38 71 SER B N 1
ATOM 1364 C CA . SER B 1 71 ? -9.766 15.234 10.703 1 92.38 71 SER B CA 1
ATOM 1365 C C . SER B 1 71 ? -9.133 15.906 9.484 1 92.38 71 SER B C 1
ATOM 1367 O O . SER B 1 71 ? -9.344 17.094 9.25 1 92.38 71 SER B O 1
ATOM 1369 N N . TRP B 1 72 ? -8.359 15.172 8.703 1 94.25 72 TRP B N 1
ATOM 1370 C CA . TRP B 1 72 ? -7.699 15.719 7.52 1 94.25 72 TRP B CA 1
ATOM 1371 C C . TRP B 1 72 ? -8.719 16.016 6.422 1 94.25 72 TRP B C 1
ATOM 1373 O O . TRP B 1 72 ? -8.508 16.906 5.59 1 94.25 72 TRP B O 1
ATOM 1383 N N . ARG B 1 73 ? -9.844 15.297 6.422 1 91.56 73 ARG B N 1
ATOM 1384 C CA . ARG B 1 73 ? -10.914 15.555 5.465 1 91.56 73 ARG B CA 1
ATOM 1385 C C . ARG B 1 73 ? -11.57 16.906 5.723 1 91.56 73 ARG B C 1
ATOM 1387 O O . ARG B 1 73 ? -11.703 17.719 4.809 1 91.56 73 ARG B O 1
ATOM 1394 N N . ASP B 1 74 ? -11.898 17.109 6.953 1 89.94 74 ASP B N 1
ATOM 1395 C CA . ASP B 1 74 ? -12.609 18.328 7.344 1 89.94 74 ASP B CA 1
ATOM 1396 C C . ASP B 1 74 ? -11.734 19.562 7.156 1 89.94 74 ASP B C 1
ATOM 1398 O O . ASP B 1 74 ? -12.219 20.609 6.73 1 89.94 74 ASP B O 1
ATOM 1402 N N . LYS B 1 75 ? -10.516 19.469 7.379 1 92.69 75 LYS B N 1
ATOM 1403 C CA . LYS B 1 75 ? -9.625 20.625 7.445 1 92.69 75 LYS B CA 1
ATOM 1404 C C . LYS B 1 75 ? -8.984 20.906 6.094 1 92.69 75 LYS B C 1
ATOM 1406 O O . LYS B 1 75 ? -8.719 22.062 5.75 1 92.69 75 LYS B O 1
ATOM 1411 N N . PHE B 1 76 ? -8.766 19.859 5.281 1 95.12 76 PHE B N 1
ATOM 1412 C CA . PHE B 1 76 ? -7.859 20.078 4.16 1 95.12 76 PHE B CA 1
ATOM 1413 C C . PHE B 1 76 ? -8.461 19.547 2.865 1 95.12 76 PHE B C 1
ATOM 1415 O O . PHE B 1 76 ? -7.77 19.453 1.851 1 95.12 76 PHE B O 1
ATOM 1422 N N . GLY B 1 77 ? -9.641 19.156 2.865 1 92 77 GLY B N 1
ATOM 1423 C CA . GLY B 1 77 ? -10.297 18.734 1.64 1 92 77 GLY B CA 1
ATOM 1424 C C . GLY B 1 77 ? -9.758 17.438 1.084 1 92 77 GLY B C 1
ATOM 1425 O O . GLY B 1 77 ? -9.594 17.281 -0.13 1 92 77 GLY B O 1
ATOM 1426 N N . MET B 1 78 ? -9.422 16.531 1.91 1 95.62 78 MET B N 1
ATOM 1427 C CA . MET B 1 78 ? -8.93 15.227 1.498 1 95.62 78 MET B CA 1
ATOM 1428 C C . MET B 1 78 ? -10.055 14.203 1.466 1 95.62 78 MET B C 1
ATOM 1430 O O . MET B 1 78 ? -10.961 14.242 2.303 1 95.62 78 MET B O 1
ATOM 1434 N N . THR B 1 79 ? -10.008 13.352 0.524 1 96.44 79 THR B N 1
ATOM 1435 C CA . THR B 1 79 ? -10.883 12.188 0.495 1 96.44 79 THR B CA 1
ATOM 1436 C C . THR B 1 79 ? -10.102 10.906 0.757 1 96.44 79 THR B C 1
ATOM 1438 O O . THR B 1 79 ? -8.922 10.812 0.414 1 96.44 79 THR B O 1
ATOM 1441 N N . TRP B 1 80 ? -10.812 9.992 1.36 1 96 80 TRP B N 1
ATOM 1442 C CA . TRP B 1 80 ? -10.195 8.727 1.75 1 96 80 TRP B CA 1
ATOM 1443 C C . TRP B 1 80 ? -11.016 7.547 1.246 1 96 80 TRP B C 1
ATOM 1445 O O . TRP B 1 80 ? -12.25 7.605 1.22 1 96 80 TRP B O 1
ATOM 1455 N N . GLU B 1 81 ? -10.336 6.504 0.865 1 97.06 81 GLU B N 1
ATOM 1456 C CA . GLU B 1 81 ? -10.906 5.184 0.628 1 97.06 81 GLU B CA 1
ATOM 1457 C C . GLU B 1 81 ? -10.188 4.113 1.441 1 97.06 81 GLU B C 1
ATOM 1459 O O . GLU B 1 81 ? -8.953 4.027 1.409 1 97.06 81 GLU B O 1
ATOM 1464 N N . TYR B 1 82 ? -10.945 3.395 2.262 1 97.81 82 TYR B N 1
ATOM 1465 C CA . TYR B 1 82 ? -10.438 2.277 3.051 1 97.81 82 TYR B CA 1
ATOM 1466 C C . TYR B 1 82 ? -10.828 0.944 2.426 1 97.81 82 TYR B C 1
ATOM 1468 O O . TYR B 1 82 ? -12.016 0.606 2.367 1 97.81 82 TYR B O 1
ATOM 1476 N N . LYS B 1 83 ? -9.992 0.154 2.041 1 98.38 83 LYS B N 1
ATOM 1477 C CA . LYS B 1 83 ? -10.312 -1.129 1.423 1 98.38 83 LYS B CA 1
ATOM 1478 C C . LYS B 1 83 ? -9.711 -2.287 2.217 1 98.38 83 LYS B C 1
ATOM 1480 O O . LYS B 1 83 ? -8.492 -2.375 2.369 1 98.38 83 LYS B O 1
ATOM 1485 N N . PRO B 1 84 ? -10.539 -3.17 2.812 1 98.62 84 PRO B N 1
ATOM 1486 C CA . PRO B 1 84 ? -9.977 -4.367 3.441 1 98.62 84 PRO B CA 1
ATOM 1487 C C . PRO B 1 84 ? -9.117 -5.188 2.484 1 98.62 84 PRO B C 1
ATOM 1489 O O . PRO B 1 84 ? -9.445 -5.312 1.303 1 98.62 84 PRO B O 1
ATOM 1492 N N . ALA B 1 85 ? -8.023 -5.691 2.998 1 98.81 85 ALA B N 1
ATOM 1493 C CA . ALA B 1 85 ? -7.055 -6.43 2.195 1 98.81 85 ALA B CA 1
ATOM 1494 C C . ALA B 1 85 ? -6.543 -7.66 2.945 1 98.81 85 ALA B C 1
ATOM 1496 O O . ALA B 1 85 ? -6.863 -7.852 4.121 1 98.81 85 ALA B O 1
ATOM 1497 N N . LEU B 1 86 ? -5.809 -8.469 2.26 1 98.81 86 LEU B N 1
ATOM 1498 C CA . LEU B 1 86 ? -5.168 -9.656 2.82 1 98.81 86 LEU B CA 1
ATOM 1499 C C . LEU B 1 86 ? -3.656 -9.594 2.633 1 98.81 86 LEU B C 1
ATOM 1501 O O . LEU B 1 86 ? -3.17 -9.062 1.633 1 98.81 86 LEU B O 1
ATOM 1505 N N . THR B 1 87 ? -2.977 -10.156 3.621 1 98.69 87 THR B N 1
ATOM 1506 C CA . THR B 1 87 ? -1.565 -10.445 3.395 1 98.69 87 THR B CA 1
ATOM 1507 C C . THR B 1 87 ? -1.399 -11.547 2.355 1 98.69 87 THR B C 1
ATOM 1509 O O . THR B 1 87 ? -2.354 -12.266 2.045 1 98.69 87 THR B O 1
ATOM 1512 N N . THR B 1 88 ? -0.255 -11.641 1.894 1 98.19 88 THR B N 1
ATOM 1513 C CA . THR B 1 88 ? 0.032 -12.703 0.937 1 98.19 88 THR B CA 1
ATOM 1514 C C . THR B 1 88 ? -0.206 -14.07 1.564 1 98.19 88 THR B C 1
ATOM 1516 O O . THR B 1 88 ? -0.775 -14.961 0.928 1 98.19 88 THR B O 1
ATOM 1519 N N . GLU B 1 89 ? 0.253 -14.273 2.811 1 97.5 89 GLU B N 1
ATOM 1520 C CA . GLU B 1 89 ? 0.052 -15.539 3.508 1 97.5 89 GLU B CA 1
ATOM 1521 C C . GLU B 1 89 ? -1.433 -15.859 3.654 1 97.5 89 GLU B C 1
ATOM 1523 O O . GLU B 1 89 ? -1.854 -17 3.428 1 97.5 89 GLU B O 1
ATOM 1528 N N . GLU B 1 90 ? -2.217 -14.898 4.059 1 98 90 GLU B N 1
ATOM 1529 C CA . GLU B 1 90 ? -3.658 -15.086 4.191 1 98 90 GLU B CA 1
ATOM 1530 C C . GLU B 1 90 ? -4.293 -15.438 2.848 1 98 90 GLU B C 1
ATOM 1532 O O . GLU B 1 90 ? -5.18 -16.297 2.775 1 98 90 GLU B O 1
ATOM 1537 N N . PHE B 1 91 ? -3.887 -14.742 1.817 1 98.44 91 PHE B N 1
ATOM 1538 C CA . PHE B 1 91 ? -4.457 -14.953 0.493 1 98.44 91 PHE B CA 1
ATOM 1539 C C . PHE B 1 91 ? -4.156 -16.359 -0.005 1 98.44 91 PHE B C 1
ATOM 1541 O O . PHE B 1 91 ? -5.047 -17.047 -0.515 1 98.44 91 PHE B O 1
ATOM 1548 N N . VAL B 1 92 ? -2.932 -16.812 0.182 1 98.19 92 VAL B N 1
ATOM 1549 C CA . VAL B 1 92 ? -2.539 -18.172 -0.221 1 98.19 92 VAL B CA 1
ATOM 1550 C C . VAL B 1 92 ? -3.385 -19.203 0.527 1 98.19 92 VAL B C 1
ATOM 1552 O O . VAL B 1 92 ? -3.854 -20.172 -0.065 1 98.19 92 VAL B O 1
ATOM 1555 N N . ARG B 1 93 ? -3.531 -18.984 1.817 1 97.81 93 ARG B N 1
ATOM 1556 C CA . ARG B 1 93 ? -4.359 -19.891 2.607 1 97.81 93 ARG B CA 1
ATOM 1557 C C . ARG B 1 93 ? -5.77 -19.984 2.035 1 97.81 93 ARG B C 1
ATOM 1559 O O . ARG B 1 93 ? -6.34 -21.078 1.941 1 97.81 93 ARG B O 1
ATOM 1566 N N . LEU B 1 94 ? -6.348 -18.875 1.634 1 96.62 94 LEU B N 1
ATOM 1567 C CA . LEU B 1 94 ? -7.695 -18.828 1.078 1 96.62 94 LEU B CA 1
ATOM 1568 C C . LEU B 1 94 ? -7.77 -19.594 -0.24 1 96.62 94 LEU B C 1
ATOM 1570 O O . LEU B 1 94 ? -8.758 -20.281 -0.509 1 96.62 94 LEU B O 1
ATOM 1574 N N . ILE B 1 95 ? -6.797 -19.438 -1.104 1 96.88 95 ILE B N 1
ATOM 1575 C CA . ILE B 1 95 ? -6.75 -20.141 -2.385 1 96.88 95 ILE B CA 1
ATOM 1576 C C . ILE B 1 95 ? -6.723 -21.641 -2.152 1 96.88 95 ILE B C 1
ATOM 1578 O O . ILE B 1 95 ? -7.398 -22.406 -2.854 1 96.88 95 ILE B O 1
ATOM 1582 N N . LYS B 1 96 ? -6.012 -22.062 -1.178 1 96.69 96 LYS B N 1
ATOM 1583 C CA . LYS B 1 96 ? -5.82 -23.484 -0.916 1 96.69 96 LYS B CA 1
ATOM 1584 C C . LYS B 1 96 ? -7.062 -24.109 -0.274 1 96.69 96 LYS B C 1
ATOM 1586 O O . LYS B 1 96 ? -7.262 -25.312 -0.326 1 96.69 96 LYS B O 1
ATOM 1591 N N . GLU B 1 97 ? -7.816 -23.297 0.347 1 92.88 97 GLU B N 1
ATOM 1592 C CA . GLU B 1 97 ? -9.047 -23.766 0.988 1 92.88 97 GLU B CA 1
ATOM 1593 C C . GLU B 1 97 ? -10.172 -23.938 -0.029 1 92.88 97 GLU B C 1
ATOM 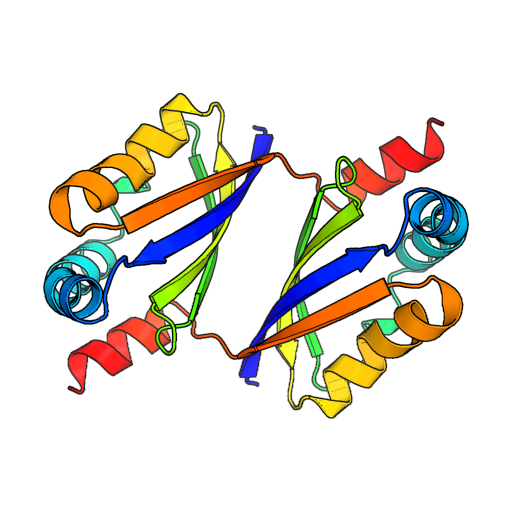1595 O O . GLU B 1 97 ? -11.172 -24.594 0.25 1 92.88 97 GLU B O 1
ATOM 1600 N N . LYS B 1 98 ? -10.086 -23.375 -1.157 1 80.44 98 LYS B N 1
ATOM 1601 C CA . LYS B 1 98 ? -11.117 -23.516 -2.188 1 80.44 98 LYS B CA 1
ATOM 1602 C C . LYS B 1 98 ? -11.031 -24.875 -2.863 1 80.44 98 LYS B C 1
ATOM 1604 O O . LYS B 1 98 ? -9.945 -25.453 -2.988 1 80.44 98 LYS B O 1
#

Foldseek 3Di:
DFKKKKKKAAPDLVLVVVCVVVVVVCVVVPVVLQPDPFKAWDDWDDDSVGRMTITIITGPDPVSVCSSCVVSCVRRVMDMDIGTDDDPVRVVVVVVVD/DFKKKKKKAAPDLVLVVVCVVVVVVCVVVPVVLQPDPFKAWDDWDDDSVGRMTITIITGPDPVSVCSSCVVSCVRRVMDMDIGTDDDPVRVVVVVVVD

Nearest PDB structures (foldseek):
  2n76-assembly1_A  TM=4.621E-01  e=8.457E-03  synthetic construct
  1x8d-assembly2_D  TM=5.409E-01  e=3.112E-02  Escherichia coli
  7of7-assembly1_f  TM=4.532E-01  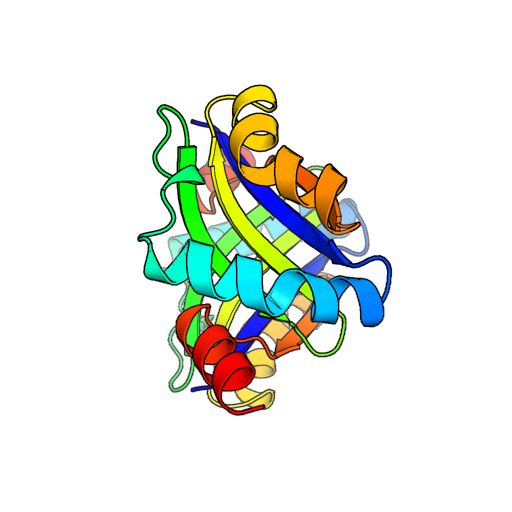e=4.038E-02  Homo sapiens
  7of6-assembly1_f  TM=4.391E-01  e=7.747E-02  Homo sapiens
  2pgc-assembly1_C  TM=4.291E-01  e=2.058E-01  uncultured marine organism

Secondary structure (DSSP, 8-state):
-EEEEEEEEES-HHHHHHHHHHHHHHHHTT-GGG--TTEEEEEEEEEGGGTEEEEEEEES-HHHHHHHHHHHHHHH-EEEEEEEEB-HHHHHHHHHH-/-EEEEEEEEES-HHHHHHHHHHHHHHHHTT-GGG--TTEEEEEEEEEGGGTEEEEEEEES-HHHHHHHHHHHHHHH-EEEEEEEEB-HHHHHHHHHH-

Sequence (196 aa):
MQLYIVTWKFESSEDQNYSSEAFVDYVESGKSEDLIDGYERITWAHTPQDGTGVIICRASSASILFKVFGSWRDKFGMTWEYKPALTTEEFVRLIKEKMQLYIVTWKFESSEDQNYSSEAFVDYVESGKSEDLIDGYERITWAHTPQDGTGVIICRASSASILFKVFGSWRDKFGMTWEYK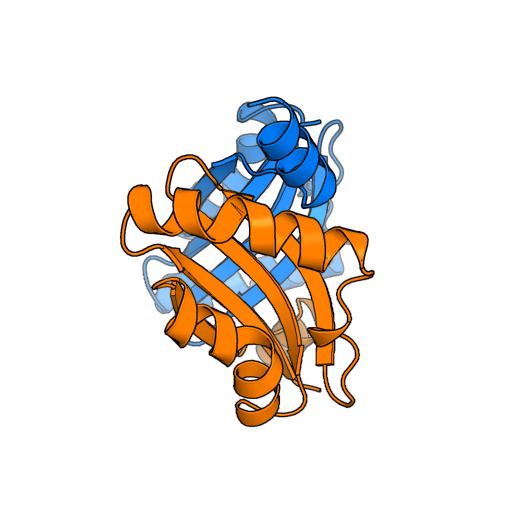PALTTEEFVRLIKEK

Solvent-accessible surface area (backbone atoms only — not comparable to full-atom values): 10536 Å² total; per-residue (Å²): 114,47,39,31,44,33,37,41,35,39,79,40,73,67,32,50,59,67,38,46,64,60,50,47,51,40,56,74,67,65,38,60,68,60,73,44,90,55,48,45,80,75,47,58,42,35,26,74,93,72,39,33,38,42,32,36,30,35,27,69,42,71,67,52,51,43,68,53,52,43,65,50,32,78,73,32,47,38,48,77,46,80,39,74,35,32,47,61,69,58,45,46,53,55,60,68,70,101,115,47,40,32,44,32,36,41,36,39,76,42,72,66,32,48,60,68,36,45,65,61,50,45,52,41,56,74,66,66,38,57,68,59,73,43,91,54,48,45,80,75,47,58,41,35,26,75,92,73,40,32,37,43,33,38,32,35,28,68,42,70,68,53,49,42,68,52,53,42,66,50,31,79,74,32,48,36,47,77,46,81,40,74,35,33,47,62,68,58,47,47,53,53,61,70,70,100